Protein AF-A0A9X7FZ33-F1 (afdb_monomer_lite)

Foldseek 3Di:
DPDPPPDPPCAPVNVVVVLVVVLVVVLVVQLCCCLPPVVVVCVVPDDSVVSSVVSVVVSVVVSVVSVVVVCCVVCVLVVQVVVQVVCVVVVNLPDQRDADPDPYVSNVVSVVVNVVSVVVVVVVVVVVVVVVVVVVVVVVVVVVVVVVVVVVVVVVVVVVVVVVVVVVVVVVVVVVVVVVVVVLVVLVVLLVVLVVLLVVLVVLLVVLVVVLVVLVVVLVVLVVVLVVLVVVLVVLVVVLVVLVVVLVVLVVQLVVLVVQLVVLVVQLVVLVVVPPVSVVSNVVSVVSNVVSVVSNVVSVVVNVVSVVVSVVSVVSSVVSVVSSVVSVVVSVVSVVVSVVSVVVSVVSVVSSVVSVVSNVVSVVVVD

pLDDT: mean 89.09, std 9.41, range [37.56, 97.88]

Organism: Bacillus thuringiensis (NCBI:txid1428)

Structure (mmCIF, N/CA/C/O backbone):
data_AF-A0A9X7FZ33-F1
#
_entry.id   AF-A0A9X7FZ33-F1
#
loop_
_atom_site.group_PDB
_atom_site.id
_atom_site.type_symbol
_atom_site.label_atom_id
_atom_site.label_alt_id
_atom_site.label_comp_id
_atom_site.label_asym_id
_atom_site.label_entity_id
_atom_site.label_seq_id
_atom_site.pdbx_PDB_ins_code
_atom_site.Cartn_x
_atom_site.Cartn_y
_atom_site.Cartn_z
_atom_site.occupancy
_atom_site.B_iso_or_equiv
_atom_site.auth_seq_id
_atom_site.auth_comp_id
_atom_site.auth_asym_id
_atom_site.auth_atom_id
_atom_site.pdbx_PDB_model_num
ATOM 1 N N . MET A 1 1 ? 60.954 -7.486 -73.083 1.00 37.56 1 MET A N 1
ATOM 2 C CA . MET A 1 1 ? 61.317 -8.215 -74.317 1.00 37.56 1 MET A CA 1
ATOM 3 C C . MET A 1 1 ? 62.040 -7.249 -75.231 1.00 37.56 1 MET A C 1
ATOM 5 O O . MET A 1 1 ? 61.415 -6.374 -75.818 1.00 37.56 1 MET A O 1
ATOM 9 N N . GLU A 1 2 ? 63.361 -7.359 -75.248 1.00 37.62 2 GLU A N 1
ATOM 10 C CA . GLU A 1 2 ? 64.273 -6.587 -76.087 1.00 37.62 2 GLU A CA 1
ATOM 11 C C . GLU A 1 2 ? 64.045 -7.025 -77.542 1.00 37.62 2 GLU A C 1
ATOM 13 O O . GLU A 1 2 ? 64.397 -8.135 -77.932 1.00 37.62 2 GLU A O 1
ATOM 18 N N . LYS A 1 3 ? 63.310 -6.226 -78.324 1.00 47.94 3 LYS A N 1
ATOM 19 C CA . LYS A 1 3 ? 63.109 -6.512 -79.748 1.00 47.94 3 LYS A CA 1
ATOM 20 C C . LYS A 1 3 ? 64.349 -6.034 -80.485 1.00 47.94 3 LYS A C 1
ATOM 22 O O . LYS A 1 3 ? 64.528 -4.829 -80.658 1.00 47.94 3 LYS A O 1
ATOM 27 N N . GLU A 1 4 ? 65.174 -6.991 -80.900 1.00 46.66 4 GLU A N 1
ATOM 28 C CA . GLU A 1 4 ? 66.255 -6.794 -81.860 1.00 46.66 4 GLU A CA 1
ATOM 29 C C . GLU A 1 4 ? 65.804 -5.836 -82.967 1.00 46.66 4 GLU A C 1
ATOM 31 O O . GLU A 1 4 ? 64.762 -6.025 -83.608 1.00 46.66 4 GLU A O 1
ATOM 36 N N . ARG A 1 5 ? 66.583 -4.771 -83.177 1.00 53.94 5 ARG A N 1
ATOM 37 C CA . ARG A 1 5 ? 66.398 -3.858 -84.303 1.00 53.94 5 ARG A CA 1
ATOM 38 C C . ARG A 1 5 ? 66.630 -4.683 -85.569 1.00 53.94 5 ARG A C 1
ATOM 40 O O . ARG A 1 5 ? 67.776 -4.928 -85.932 1.00 53.94 5 ARG A O 1
ATOM 47 N N . LYS A 1 6 ? 65.555 -5.144 -86.215 1.00 60.84 6 LYS A N 1
ATOM 48 C CA . LYS A 1 6 ? 65.647 -5.828 -87.510 1.00 60.84 6 LYS A CA 1
ATOM 49 C C . LYS A 1 6 ? 66.394 -4.916 -88.481 1.00 60.84 6 LYS A C 1
ATOM 51 O O . LYS A 1 6 ? 65.893 -3.856 -88.850 1.00 60.84 6 LYS A O 1
ATOM 56 N N . THR A 1 7 ? 67.606 -5.307 -88.855 1.00 56.97 7 THR A N 1
ATOM 57 C CA . THR A 1 7 ? 68.371 -4.668 -89.920 1.00 56.97 7 THR A CA 1
ATOM 58 C C . THR A 1 7 ? 67.883 -5.252 -91.238 1.00 56.97 7 THR A C 1
ATOM 60 O O . THR A 1 7 ? 68.145 -6.404 -91.574 1.00 56.97 7 THR A O 1
ATOM 63 N N . PHE A 1 8 ? 67.094 -4.476 -91.975 1.00 66.56 8 PHE A N 1
ATOM 64 C CA . PHE A 1 8 ? 66.615 -4.897 -93.286 1.00 66.56 8 PHE A CA 1
ATOM 65 C C . PHE A 1 8 ? 67.779 -4.839 -94.279 1.00 66.56 8 PHE A C 1
ATOM 67 O O . PHE A 1 8 ? 68.315 -3.766 -94.552 1.00 66.56 8 PHE A O 1
ATOM 74 N N . SER A 1 9 ? 68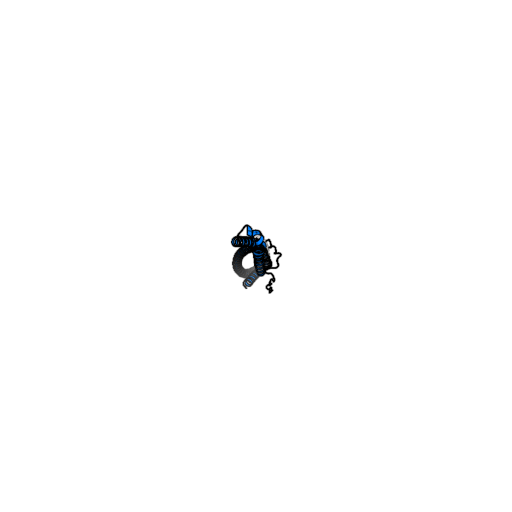.175 -5.986 -94.838 1.00 56.84 9 SER A N 1
ATOM 75 C CA . SER A 1 9 ? 69.218 -6.050 -95.876 1.00 56.84 9 SER A CA 1
ATOM 76 C C . SER A 1 9 ? 68.827 -5.266 -97.138 1.00 56.84 9 SER A C 1
ATOM 78 O O . SER A 1 9 ? 69.692 -4.763 -97.852 1.00 56.84 9 SER A O 1
ATOM 80 N N . PHE A 1 10 ? 67.520 -5.099 -97.370 1.00 66.00 10 PHE A N 1
ATOM 81 C CA . PHE A 1 10 ? 66.931 -4.356 -98.482 1.00 66.00 10 PHE A CA 1
ATOM 82 C C . PHE A 1 10 ? 65.943 -3.279 -97.995 1.00 66.00 10 PHE A C 1
ATOM 84 O O . PHE A 1 10 ? 64.815 -3.184 -98.482 1.00 66.00 10 PHE A O 1
ATOM 91 N N . GLY A 1 11 ? 66.355 -2.493 -96.995 1.00 74.88 11 GLY A N 1
ATOM 92 C CA . GLY A 1 11 ? 65.546 -1.407 -96.428 1.00 74.88 11 GLY A CA 1
ATOM 93 C C . GLY A 1 11 ? 65.277 -0.256 -97.403 1.00 74.88 11 GLY A C 1
ATOM 94 O O . GLY A 1 11 ? 65.930 -0.141 -98.441 1.00 74.88 11 GLY A O 1
ATOM 95 N N . LEU A 1 12 ? 64.348 0.637 -97.056 1.00 77.94 12 LEU A N 1
ATOM 96 C CA . LEU A 1 12 ? 63.900 1.777 -97.871 1.00 77.94 12 LEU A CA 1
ATOM 97 C C . LEU A 1 12 ? 65.079 2.622 -98.375 1.00 77.94 12 LEU A C 1
ATOM 99 O O . LEU A 1 12 ? 65.108 3.046 -99.527 1.00 77.94 12 LEU A O 1
ATOM 103 N N . ARG A 1 13 ? 66.091 2.830 -97.523 1.00 80.00 13 ARG A N 1
ATOM 104 C CA . ARG A 1 13 ? 67.320 3.555 -97.875 1.00 80.00 13 ARG A CA 1
ATOM 105 C C . ARG A 1 13 ? 68.125 2.824 -98.950 1.00 80.00 13 ARG A C 1
ATOM 107 O O . ARG A 1 13 ? 68.582 3.456 -99.899 1.00 80.00 13 ARG A O 1
ATOM 114 N N . THR A 1 14 ? 68.291 1.512 -98.807 1.00 79.25 14 THR A N 1
ATOM 115 C CA . THR A 1 14 ? 68.994 0.668 -99.781 1.00 79.25 14 THR A CA 1
ATOM 116 C C . THR A 1 14 ? 68.207 0.582 -101.086 1.00 79.25 14 THR A C 1
ATOM 118 O O . THR A 1 14 ? 68.799 0.696 -102.151 1.00 79.25 14 THR A O 1
ATOM 121 N N . GLN A 1 15 ? 66.877 0.476 -101.021 1.00 78.50 15 GLN A N 1
ATOM 122 C CA . GLN A 1 15 ? 65.990 0.506 -102.186 1.00 78.50 15 GLN A CA 1
ATOM 123 C C . GLN A 1 15 ? 66.073 1.836 -102.935 1.00 78.50 15 GLN A C 1
ATOM 125 O O . GLN A 1 15 ? 66.210 1.832 -104.152 1.00 78.50 15 GLN A O 1
ATOM 130 N N . LEU A 1 16 ? 66.048 2.967 -102.222 1.00 81.75 16 LEU A N 1
ATOM 131 C CA . LEU A 1 16 ? 66.225 4.300 -102.804 1.00 81.75 16 LEU A CA 1
ATOM 132 C C . LEU A 1 16 ? 67.600 4.446 -103.458 1.00 81.75 16 LEU A C 1
ATOM 134 O O . LEU A 1 16 ? 67.682 4.921 -104.584 1.00 81.75 16 LEU A O 1
ATOM 138 N N . MET A 1 17 ? 68.668 4.008 -102.786 1.00 83.00 17 MET A N 1
ATOM 139 C CA . MET A 1 17 ? 70.031 4.057 -103.323 1.00 83.00 17 MET A CA 1
ATOM 140 C C . MET A 1 17 ? 70.193 3.177 -104.568 1.00 83.00 17 MET A C 1
ATOM 142 O O . MET A 1 17 ? 70.786 3.598 -105.561 1.00 83.00 17 MET A O 1
ATOM 146 N N . LEU A 1 18 ? 69.675 1.950 -104.526 1.00 82.62 18 LEU A N 1
ATOM 147 C CA . LEU A 1 18 ? 69.752 1.010 -105.638 1.00 82.62 18 LEU A CA 1
ATOM 148 C C . LEU A 1 18 ? 68.893 1.502 -106.804 1.00 82.62 18 LEU A C 1
ATOM 150 O O . LEU A 1 18 ? 69.348 1.474 -107.941 1.00 82.62 18 LEU A O 1
ATOM 154 N N . PHE A 1 19 ? 67.709 2.051 -106.526 1.00 84.44 19 PHE A N 1
ATOM 155 C CA . PHE A 1 19 ? 66.861 2.679 -107.532 1.00 84.44 19 PHE A CA 1
ATOM 156 C C . PHE A 1 19 ? 67.556 3.863 -108.211 1.00 84.44 19 PHE A C 1
ATOM 158 O O . PHE A 1 19 ? 67.607 3.895 -109.436 1.00 84.44 19 PHE A O 1
ATOM 165 N N . THR A 1 20 ? 68.137 4.805 -107.460 1.00 84.62 20 THR A N 1
ATOM 166 C CA . THR A 1 20 ? 68.832 5.957 -108.061 1.00 84.62 20 THR A CA 1
ATOM 167 C C . THR A 1 20 ? 70.078 5.539 -108.834 1.00 84.62 20 THR A C 1
ATOM 169 O O . THR A 1 20 ? 70.358 6.110 -109.885 1.00 84.62 20 THR A O 1
ATOM 172 N N . THR A 1 21 ? 70.788 4.508 -108.370 1.00 86.62 21 THR A N 1
ATOM 173 C CA . THR A 1 21 ? 71.968 3.966 -109.056 1.00 86.62 21 THR A CA 1
ATOM 174 C C . THR A 1 21 ? 71.583 3.251 -110.352 1.00 86.62 21 THR A C 1
ATOM 176 O O . THR A 1 21 ? 72.184 3.510 -111.392 1.00 86.62 21 THR A O 1
ATOM 179 N N . VAL A 1 22 ? 70.551 2.402 -110.330 1.00 85.62 22 VAL A N 1
ATOM 180 C CA . VAL A 1 22 ? 70.019 1.735 -111.531 1.00 85.62 22 VAL A CA 1
ATOM 181 C C . VAL A 1 22 ? 69.446 2.761 -112.507 1.00 85.62 22 VAL A C 1
ATOM 183 O O . VAL A 1 22 ? 69.701 2.668 -113.703 1.00 85.62 22 VAL A O 1
ATOM 186 N N . LEU A 1 23 ? 68.737 3.777 -112.012 1.00 86.75 23 LEU A N 1
ATOM 187 C CA . LEU A 1 23 ? 68.204 4.864 -112.827 1.00 86.75 23 LEU A CA 1
ATOM 188 C C . LEU A 1 23 ? 69.320 5.644 -113.526 1.00 86.75 23 LEU A C 1
ATOM 190 O O . LEU A 1 23 ? 69.248 5.854 -114.735 1.00 86.75 23 LEU A O 1
ATOM 194 N N . ALA A 1 24 ? 70.361 6.040 -112.789 1.00 85.56 24 ALA A N 1
ATOM 195 C CA . ALA A 1 24 ? 71.517 6.730 -113.351 1.00 85.56 24 ALA A CA 1
ATOM 196 C C . ALA A 1 24 ? 72.234 5.855 -114.387 1.00 85.56 24 ALA A C 1
ATOM 198 O O . ALA A 1 24 ? 72.541 6.327 -115.479 1.00 85.56 24 ALA A O 1
ATOM 199 N N . PHE A 1 25 ? 72.436 4.569 -114.084 1.00 87.75 25 PHE A N 1
ATOM 200 C CA . PHE A 1 25 ? 73.061 3.621 -115.002 1.00 87.75 25 PHE A CA 1
ATOM 201 C C . PHE A 1 25 ? 72.268 3.471 -116.305 1.00 87.75 25 PHE A C 1
ATOM 203 O O . PHE A 1 25 ? 72.845 3.611 -117.381 1.00 87.75 25 PHE A O 1
ATOM 210 N N . ILE A 1 26 ? 70.950 3.252 -116.221 1.00 85.56 26 ILE A N 1
ATOM 211 C CA . ILE A 1 26 ? 70.073 3.153 -117.395 1.00 85.56 26 ILE A CA 1
ATOM 212 C C . ILE A 1 26 ? 70.131 4.457 -118.189 1.00 85.56 26 ILE A C 1
ATOM 214 O O . ILE A 1 26 ? 70.395 4.413 -119.383 1.00 85.56 26 ILE A O 1
ATOM 218 N N . THR A 1 27 ? 69.970 5.607 -117.531 1.00 86.88 27 THR A N 1
ATOM 219 C CA . THR A 1 27 ? 69.906 6.920 -118.194 1.00 86.88 27 THR A CA 1
ATOM 220 C C . THR A 1 27 ? 71.206 7.268 -118.912 1.00 86.88 27 THR A C 1
ATOM 222 O O . THR A 1 27 ? 71.180 7.715 -120.061 1.00 86.88 27 THR A O 1
ATOM 225 N N . TYR A 1 28 ? 72.356 7.053 -118.268 1.00 86.94 28 TYR A N 1
ATOM 226 C CA . TYR A 1 28 ? 73.652 7.308 -118.892 1.00 86.94 28 TYR A CA 1
ATOM 227 C C . TYR A 1 28 ? 73.955 6.294 -119.992 1.00 86.94 28 TYR A C 1
ATOM 229 O O . TYR A 1 28 ? 74.404 6.697 -121.061 1.00 86.94 28 TYR A O 1
ATOM 237 N N . SER A 1 29 ? 73.654 5.008 -119.786 1.00 86.00 29 SER A N 1
ATOM 238 C CA . SER A 1 29 ? 73.855 3.972 -120.805 1.00 86.00 29 SER A CA 1
ATOM 239 C C . SER A 1 29 ? 72.994 4.224 -122.046 1.00 86.00 29 SER A C 1
ATOM 241 O O . SER A 1 29 ? 73.513 4.189 -123.162 1.00 86.00 29 SER A O 1
ATOM 243 N N . THR A 1 30 ? 71.718 4.588 -121.874 1.00 86.12 30 THR A N 1
ATOM 244 C CA . THR A 1 30 ? 70.852 4.978 -122.993 1.00 86.12 30 THR A CA 1
ATOM 245 C C . THR A 1 30 ? 71.348 6.256 -123.655 1.00 86.12 30 THR A C 1
ATOM 247 O O . THR A 1 30 ? 71.406 6.315 -124.876 1.00 86.12 30 THR A O 1
ATOM 250 N N . SER A 1 31 ? 71.777 7.261 -122.887 1.00 85.56 31 SER A N 1
ATOM 251 C CA . SER A 1 31 ? 72.298 8.506 -123.471 1.00 85.56 31 SER A CA 1
ATOM 252 C C . SER A 1 31 ? 73.550 8.249 -124.316 1.00 85.56 31 SER A C 1
ATOM 254 O O . SER A 1 31 ? 73.626 8.727 -125.443 1.00 85.56 31 SER A O 1
ATOM 256 N N . ILE A 1 32 ? 74.492 7.437 -123.821 1.00 86.00 32 ILE A N 1
ATOM 257 C CA . ILE A 1 32 ? 75.694 7.022 -124.560 1.00 86.00 32 ILE A CA 1
ATOM 258 C C . ILE A 1 32 ? 75.304 6.268 -125.836 1.00 86.00 32 ILE A C 1
ATOM 260 O O . ILE A 1 32 ? 75.826 6.574 -126.904 1.00 86.00 32 ILE A O 1
ATOM 264 N N . PHE A 1 33 ? 74.365 5.323 -125.759 1.00 85.75 33 PHE A N 1
ATOM 265 C CA . PHE A 1 33 ? 73.920 4.560 -126.925 1.00 85.75 33 PHE A CA 1
ATOM 266 C C . PHE A 1 33 ? 73.308 5.456 -128.012 1.00 85.75 33 PHE A C 1
ATOM 268 O O . PHE A 1 33 ? 73.680 5.356 -129.179 1.00 85.75 33 PHE A O 1
ATOM 275 N N . PHE A 1 34 ? 72.419 6.381 -127.642 1.00 85.06 34 PHE A N 1
ATOM 276 C CA . PHE A 1 34 ? 71.819 7.304 -128.606 1.00 85.06 34 PHE A CA 1
ATOM 277 C C . PHE A 1 34 ? 72.865 8.254 -129.211 1.00 85.06 34 PHE A C 1
ATOM 279 O O . PHE A 1 34 ? 72.893 8.430 -130.427 1.00 85.06 34 PHE A O 1
ATOM 286 N N . ILE A 1 35 ? 73.769 8.801 -128.391 1.00 84.75 35 ILE A N 1
ATOM 287 C CA . ILE A 1 35 ? 74.804 9.747 -128.839 1.00 84.75 35 ILE A CA 1
ATOM 288 C C . ILE A 1 35 ? 75.843 9.087 -129.754 1.00 84.75 35 ILE A C 1
ATOM 290 O O . ILE A 1 35 ? 76.233 9.694 -130.746 1.00 84.75 35 ILE A O 1
ATOM 294 N N . TYR A 1 36 ? 76.307 7.875 -129.441 1.00 83.31 36 TYR A N 1
ATOM 295 C CA . TYR A 1 36 ? 77.428 7.257 -130.162 1.00 83.31 36 TYR A CA 1
ATOM 296 C C . TYR A 1 36 ? 77.017 6.235 -131.224 1.00 83.31 36 TYR A C 1
ATOM 298 O O . TYR A 1 36 ? 77.779 6.025 -132.160 1.00 83.31 36 TYR A O 1
ATOM 306 N N . VAL A 1 37 ? 75.855 5.586 -131.096 1.00 82.56 37 VAL A N 1
ATOM 307 C CA . VAL A 1 37 ? 75.429 4.527 -132.033 1.00 82.56 37 VAL A CA 1
ATOM 308 C C . VAL A 1 37 ? 74.349 5.020 -132.992 1.00 82.56 37 VAL A C 1
ATOM 310 O O . VAL A 1 37 ? 74.384 4.702 -134.177 1.00 82.56 37 VAL A O 1
ATOM 313 N N . ILE A 1 38 ? 73.375 5.793 -132.502 1.00 82.94 38 ILE A N 1
ATOM 314 C CA . ILE A 1 38 ? 72.220 6.219 -133.313 1.00 82.94 38 ILE A CA 1
ATOM 315 C C . ILE A 1 38 ? 72.500 7.517 -134.079 1.00 82.94 38 ILE A C 1
ATOM 317 O O . ILE A 1 38 ? 71.899 7.739 -135.132 1.00 82.94 38 ILE A O 1
ATOM 321 N N . TYR A 1 39 ? 73.420 8.357 -133.598 1.00 80.81 39 TYR A N 1
ATOM 322 C CA . TYR A 1 39 ? 73.706 9.655 -134.214 1.00 80.81 39 TYR A CA 1
ATOM 323 C C . TYR A 1 39 ? 74.073 9.558 -135.704 1.00 80.81 39 TYR A C 1
ATOM 325 O O . TYR A 1 39 ? 73.609 10.391 -136.483 1.00 80.81 39 TYR A O 1
ATOM 333 N N . ASP A 1 40 ? 74.795 8.511 -136.121 1.00 78.31 40 ASP A N 1
ATOM 334 C CA . ASP A 1 40 ? 75.190 8.279 -137.521 1.00 78.31 40 ASP A CA 1
ATOM 335 C C . ASP A 1 40 ? 74.004 8.269 -138.501 1.00 78.31 40 ASP A C 1
ATOM 337 O O . ASP A 1 40 ? 74.131 8.737 -139.631 1.00 78.31 40 ASP A O 1
ATOM 341 N N . TYR A 1 41 ? 72.8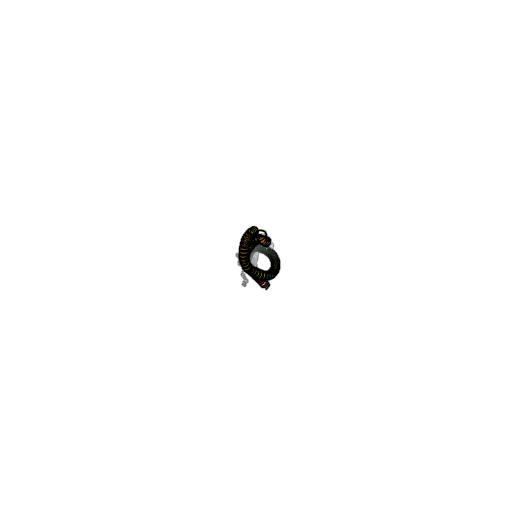17 7.849 -138.057 1.00 78.44 41 TYR A N 1
ATOM 342 C CA . TYR A 1 41 ? 71.601 7.853 -138.878 1.00 78.44 41 TYR A CA 1
ATOM 343 C C . TYR A 1 41 ? 70.960 9.243 -139.030 1.00 78.44 41 TYR A C 1
ATOM 345 O O . TYR A 1 41 ? 70.186 9.471 -139.959 1.00 78.44 41 TYR A O 1
ATOM 353 N N . PHE A 1 42 ? 71.271 10.183 -138.135 1.00 78.12 42 PHE A N 1
ATOM 354 C CA . PHE A 1 42 ? 70.659 11.516 -138.078 1.00 78.12 42 PHE A CA 1
ATOM 355 C C . PHE A 1 42 ? 71.601 12.650 -138.503 1.00 78.12 42 PHE A C 1
ATOM 357 O O . PHE A 1 42 ? 71.148 13.794 -138.605 1.00 78.12 42 PHE A O 1
ATOM 364 N N . GLN A 1 43 ? 72.866 12.347 -138.825 1.00 72.69 43 GLN A N 1
ATOM 365 C CA . GLN A 1 43 ? 73.872 13.353 -139.195 1.00 72.69 43 GLN A CA 1
ATOM 366 C C . GLN A 1 43 ? 73.449 14.246 -140.372 1.00 72.69 43 GLN A C 1
ATOM 368 O O . GLN A 1 43 ? 73.845 15.407 -140.425 1.00 72.69 43 GLN A O 1
ATOM 373 N N . SER A 1 44 ? 72.626 13.742 -141.304 1.00 70.75 44 SER A N 1
ATOM 374 C CA . SER A 1 44 ? 72.176 14.532 -142.464 1.00 70.75 44 SER A CA 1
ATOM 375 C C . SER A 1 44 ? 71.098 15.579 -142.141 1.00 70.75 44 SER A C 1
ATOM 377 O O . SER A 1 44 ? 70.868 16.476 -142.947 1.00 70.75 44 SER A O 1
ATOM 379 N N . TYR A 1 45 ? 70.446 15.486 -140.973 1.00 76.19 45 TYR A N 1
ATOM 380 C CA . TYR A 1 45 ? 69.288 16.317 -140.616 1.00 76.19 45 TYR A CA 1
ATOM 381 C C . TYR A 1 45 ? 69.567 17.320 -139.491 1.00 76.19 45 TYR A C 1
ATOM 383 O O . TYR A 1 45 ? 68.909 18.357 -139.425 1.00 76.19 45 TYR A O 1
ATOM 391 N N . VAL A 1 46 ? 70.500 17.021 -138.580 1.00 79.00 46 VAL A N 1
ATOM 392 C CA . VAL A 1 46 ? 70.709 17.804 -137.352 1.00 79.00 46 VAL A CA 1
ATOM 393 C C . VAL A 1 46 ? 72.199 17.862 -137.003 1.00 79.00 46 VAL A C 1
ATOM 395 O O . VAL A 1 46 ? 72.905 16.867 -137.128 1.00 79.00 46 VAL A O 1
ATOM 398 N N . SER A 1 47 ? 72.684 19.016 -136.526 1.00 83.00 47 SER A N 1
ATOM 399 C CA . SER A 1 47 ? 74.065 19.149 -136.044 1.00 83.00 47 SER A CA 1
ATOM 400 C C . SER A 1 47 ? 74.293 18.383 -134.733 1.00 83.00 47 SER A C 1
ATOM 402 O O . SER A 1 47 ? 73.393 18.258 -133.899 1.00 83.00 47 SER A O 1
ATOM 404 N N . GLN A 1 48 ? 75.525 17.918 -134.513 1.00 80.69 48 GLN A N 1
ATOM 405 C CA . GLN A 1 48 ? 75.894 17.094 -133.354 1.00 80.69 48 GLN A CA 1
ATOM 406 C C . GLN A 1 48 ? 75.516 17.731 -132.012 1.00 80.69 48 GLN A C 1
ATOM 408 O O . GLN A 1 48 ? 74.990 17.066 -131.119 1.00 80.69 48 GLN A O 1
ATOM 413 N N . THR A 1 49 ? 75.729 19.042 -131.881 1.00 83.38 49 THR A N 1
ATOM 414 C CA . THR A 1 49 ? 75.404 19.791 -130.663 1.00 83.38 49 THR A CA 1
ATOM 415 C C . THR A 1 49 ? 73.902 19.790 -130.384 1.00 83.38 49 THR A C 1
ATOM 417 O O . THR A 1 49 ? 73.494 19.593 -129.242 1.00 83.38 49 THR A O 1
ATOM 420 N N . VAL A 1 50 ? 73.070 19.966 -131.416 1.00 84.69 50 VAL A N 1
ATOM 421 C CA . VAL A 1 50 ? 71.608 19.995 -131.262 1.00 84.69 50 VAL A CA 1
ATOM 422 C C . VAL A 1 50 ? 71.070 18.598 -130.937 1.00 84.69 50 VAL A C 1
ATOM 424 O O . VAL A 1 50 ? 70.221 18.471 -130.056 1.00 84.69 50 VAL A O 1
ATOM 427 N N . TYR A 1 51 ? 71.604 17.540 -131.556 1.00 86.81 51 TYR A N 1
ATOM 428 C CA . TYR A 1 51 ? 71.209 16.161 -131.248 1.00 86.81 51 TYR A CA 1
ATOM 429 C C . TYR A 1 51 ? 71.534 15.763 -129.797 1.00 86.81 51 TYR A C 1
ATOM 431 O O . TYR A 1 51 ? 70.671 15.235 -129.095 1.00 86.81 51 TYR A O 1
ATOM 439 N N . ASN A 1 52 ? 72.737 16.086 -129.306 1.00 85.00 52 ASN A N 1
ATOM 440 C CA . ASN A 1 52 ? 73.132 15.792 -127.923 1.00 85.00 52 ASN A CA 1
ATOM 441 C C . ASN A 1 52 ? 72.219 16.479 -126.896 1.00 85.00 52 ASN A C 1
ATOM 443 O O . ASN A 1 52 ? 71.838 15.862 -125.902 1.00 85.00 52 ASN A O 1
ATOM 447 N N . ILE A 1 53 ? 71.823 17.732 -127.151 1.00 86.38 53 ILE A N 1
ATOM 448 C CA . ILE A 1 53 ? 70.882 18.462 -126.290 1.00 86.38 53 ILE A CA 1
ATOM 449 C C . ILE A 1 53 ? 69.513 17.765 -126.269 1.00 86.38 53 ILE A C 1
ATOM 451 O O . ILE A 1 53 ? 68.928 17.606 -125.198 1.00 86.38 53 ILE A O 1
ATOM 455 N N . ILE A 1 54 ? 69.018 17.300 -127.423 1.00 86.38 54 ILE A N 1
ATOM 456 C CA . ILE A 1 54 ? 67.739 16.578 -127.518 1.00 86.38 54 ILE A CA 1
ATOM 457 C C . ILE A 1 54 ? 67.789 15.262 -126.730 1.00 86.38 54 ILE A C 1
ATOM 459 O O . ILE A 1 54 ? 66.870 14.979 -125.962 1.00 86.38 54 ILE A O 1
ATOM 463 N N . VAL A 1 55 ? 68.861 14.474 -126.862 1.00 87.19 55 VAL A N 1
ATOM 464 C CA . VAL A 1 55 ? 69.015 13.210 -126.120 1.00 87.19 55 VAL A CA 1
ATOM 465 C C . VAL A 1 55 ? 69.093 13.456 -124.613 1.00 87.19 55 VAL A C 1
ATOM 467 O O . VAL A 1 55 ? 68.431 12.751 -123.853 1.00 87.19 55 VAL A O 1
ATOM 470 N N . MET A 1 56 ? 69.829 14.479 -124.163 1.00 85.88 56 MET A N 1
ATOM 471 C CA . MET A 1 56 ? 69.880 14.841 -122.741 1.00 85.88 56 MET A CA 1
ATOM 472 C C . MET A 1 56 ? 68.509 15.279 -122.213 1.00 85.88 56 MET A C 1
ATOM 474 O O . MET A 1 56 ? 68.104 14.836 -121.139 1.00 85.88 56 MET A O 1
ATOM 478 N N . LEU A 1 57 ? 67.760 16.085 -122.974 1.00 88.12 57 LEU A N 1
ATOM 479 C CA . LEU A 1 57 ? 66.393 16.474 -122.611 1.00 88.12 57 LEU A CA 1
ATOM 480 C C . LEU A 1 57 ? 65.468 15.256 -122.497 1.00 88.12 57 LEU A C 1
ATOM 482 O O . LEU A 1 57 ? 64.747 15.124 -121.509 1.00 88.12 57 LEU A O 1
ATOM 486 N N . LEU A 1 58 ? 65.524 14.330 -123.458 1.00 87.25 58 LEU A N 1
ATOM 487 C CA . LEU A 1 58 ? 64.745 13.090 -123.409 1.00 87.25 58 LEU A CA 1
ATOM 488 C C . LEU A 1 58 ? 65.167 12.185 -122.243 1.00 87.25 58 LEU A C 1
ATOM 490 O O . LEU A 1 58 ? 64.306 11.574 -121.611 1.00 87.25 58 LEU A O 1
ATOM 494 N N . GLY A 1 59 ? 66.459 12.131 -121.914 1.00 86.25 59 GLY A N 1
ATOM 495 C CA . GLY A 1 59 ? 66.978 11.405 -120.753 1.00 86.25 59 GLY A CA 1
ATOM 496 C C . GLY A 1 59 ? 66.457 11.963 -119.426 1.00 86.25 59 GLY A C 1
ATOM 497 O O . GLY A 1 59 ? 66.076 11.193 -118.542 1.00 86.25 59 GLY A O 1
ATOM 498 N N . VAL A 1 60 ? 66.357 13.291 -119.301 1.00 87.81 60 VAL A N 1
ATOM 499 C CA . VAL A 1 60 ? 65.742 13.952 -118.135 1.00 87.81 60 VAL A CA 1
ATOM 500 C C . VAL A 1 60 ? 64.258 13.601 -118.033 1.00 87.81 60 VAL A C 1
ATOM 502 O O . VAL A 1 60 ? 63.788 13.242 -116.952 1.00 87.81 60 VAL A O 1
ATOM 505 N N . VAL A 1 61 ? 63.525 13.639 -119.150 1.00 88.44 61 VAL A N 1
ATOM 506 C CA . VAL A 1 61 ? 62.100 13.271 -119.182 1.00 88.44 61 VAL A CA 1
ATOM 507 C C . VAL A 1 61 ? 61.903 11.809 -118.765 1.00 88.44 61 VAL A C 1
ATOM 509 O O . VAL A 1 61 ? 61.090 11.527 -117.883 1.00 88.44 61 VAL A O 1
ATOM 512 N N . TRP A 1 62 ? 62.685 10.881 -119.323 1.00 86.50 62 TRP A N 1
ATOM 513 C CA . TRP A 1 62 ? 62.630 9.461 -118.961 1.00 86.50 62 TRP A CA 1
ATOM 514 C C . TRP A 1 62 ? 62.991 9.202 -117.497 1.00 86.50 62 TRP A C 1
ATOM 516 O O . TRP A 1 62 ? 62.314 8.419 -116.823 1.00 86.50 62 TRP A O 1
ATOM 526 N N . SER A 1 63 ? 64.001 9.900 -116.978 1.00 86.81 63 SER A N 1
ATOM 527 C CA . SER A 1 63 ? 64.378 9.820 -115.565 1.00 86.81 63 SER A CA 1
ATOM 528 C C . SER A 1 63 ? 63.248 10.286 -114.649 1.00 86.81 63 SER A C 1
ATOM 530 O O . SER A 1 63 ? 62.971 9.646 -113.636 1.00 86.81 63 SER A O 1
ATOM 532 N N . GLY A 1 64 ? 62.555 11.364 -115.028 1.00 87.69 64 GLY A N 1
ATOM 533 C CA . GLY A 1 64 ? 61.396 11.881 -114.303 1.00 87.69 64 GLY A CA 1
ATOM 534 C C . GLY A 1 64 ? 60.238 10.883 -114.237 1.00 87.69 64 GLY A C 1
ATOM 535 O O . GLY A 1 64 ? 59.658 10.692 -113.168 1.00 87.69 64 GLY A O 1
ATOM 536 N N . ILE A 1 65 ? 59.937 10.191 -115.342 1.00 88.00 65 ILE A N 1
ATOM 537 C CA . ILE A 1 65 ? 58.873 9.171 -115.399 1.00 88.00 65 ILE A CA 1
ATOM 538 C C . ILE A 1 65 ? 59.186 7.998 -114.459 1.00 88.00 65 ILE A C 1
ATOM 540 O O . ILE A 1 65 ? 58.331 7.579 -113.674 1.00 88.00 65 ILE A O 1
ATOM 544 N N . LEU A 1 66 ? 60.416 7.480 -114.500 1.00 85.38 66 LEU A N 1
ATOM 545 C CA . LEU A 1 66 ? 60.831 6.376 -113.634 1.00 85.38 66 LEU A CA 1
ATOM 546 C C . LEU A 1 66 ? 60.862 6.796 -112.158 1.00 85.38 66 LEU A C 1
ATOM 548 O O . LEU A 1 66 ? 60.372 6.055 -111.302 1.00 85.38 66 LEU A O 1
ATOM 552 N N . ALA A 1 67 ? 61.378 7.993 -111.856 1.00 85.75 67 ALA A N 1
ATOM 553 C CA . ALA A 1 67 ? 61.382 8.545 -110.503 1.00 85.75 67 ALA A CA 1
ATOM 554 C C . ALA A 1 67 ? 59.959 8.708 -109.947 1.00 85.75 67 ALA A C 1
ATOM 556 O O . ALA A 1 67 ? 59.710 8.361 -108.792 1.00 85.75 67 ALA A O 1
ATOM 557 N N . TYR A 1 68 ? 59.008 9.152 -110.774 1.00 87.94 68 TYR A N 1
ATOM 558 C CA . TYR A 1 68 ? 57.596 9.222 -110.400 1.00 87.94 68 TYR A CA 1
ATOM 559 C C . TYR A 1 68 ? 57.016 7.836 -110.075 1.00 87.94 68 TYR A C 1
ATOM 561 O O . TYR A 1 68 ? 56.358 7.672 -109.047 1.00 87.94 68 TYR A O 1
ATOM 569 N N . GLY A 1 69 ? 57.307 6.815 -110.888 1.00 85.19 69 GLY A N 1
ATOM 570 C CA . GLY A 1 69 ? 56.866 5.438 -110.633 1.00 85.19 69 GLY A CA 1
ATOM 571 C C . GLY A 1 69 ? 57.366 4.882 -109.293 1.00 85.19 69 GLY A C 1
ATOM 572 O O . GLY A 1 69 ? 56.583 4.333 -108.513 1.00 85.19 69 GLY A O 1
ATOM 573 N N . ALA A 1 70 ? 58.650 5.082 -108.982 1.00 81.94 70 ALA A N 1
ATOM 574 C CA . ALA A 1 70 ? 59.224 4.680 -107.698 1.00 81.94 70 ALA A CA 1
ATOM 575 C C . ALA A 1 70 ? 58.656 5.485 -106.519 1.00 81.94 70 ALA A C 1
ATOM 577 O O . ALA A 1 70 ? 58.346 4.909 -105.475 1.00 81.94 70 ALA A O 1
ATOM 578 N N . ALA A 1 71 ? 58.447 6.794 -106.691 1.00 83.88 71 ALA A N 1
ATOM 579 C CA . ALA A 1 71 ? 57.818 7.634 -105.676 1.00 83.88 71 ALA A CA 1
ATOM 580 C C . ALA A 1 71 ? 56.402 7.140 -105.338 1.00 83.88 71 ALA A C 1
ATOM 582 O O . ALA A 1 71 ? 56.066 6.994 -104.165 1.00 83.88 71 ALA A O 1
ATOM 583 N N . VAL A 1 72 ? 55.587 6.794 -106.342 1.00 85.00 72 VAL A N 1
ATOM 584 C CA . VAL A 1 72 ? 54.242 6.234 -106.120 1.00 85.00 72 VAL A CA 1
ATOM 585 C C . VAL A 1 72 ? 54.305 4.902 -105.364 1.00 85.00 72 VAL A C 1
ATOM 587 O O . VAL A 1 72 ? 53.487 4.672 -104.470 1.00 85.00 72 VAL A O 1
ATOM 590 N N . PHE A 1 73 ? 55.273 4.038 -105.677 1.00 81.31 73 PHE A N 1
ATOM 591 C CA . PHE A 1 73 ? 55.445 2.752 -104.998 1.00 81.31 73 PHE A CA 1
ATOM 592 C C . PHE A 1 73 ? 55.833 2.910 -103.517 1.00 81.31 73 PHE A C 1
ATOM 594 O O . PHE A 1 73 ? 55.258 2.233 -102.664 1.00 81.31 73 PHE A O 1
ATOM 601 N N . LEU A 1 74 ? 56.741 3.840 -103.200 1.00 80.69 74 LEU A N 1
ATOM 602 C CA . LEU A 1 74 ? 57.249 4.061 -101.839 1.00 80.69 74 LEU A CA 1
ATOM 603 C C . LEU A 1 74 ? 56.305 4.909 -100.964 1.00 80.69 74 LEU A C 1
ATOM 605 O O . LEU A 1 74 ? 56.185 4.666 -99.765 1.00 80.69 74 LEU A O 1
ATOM 609 N N . ILE A 1 75 ? 55.601 5.889 -101.542 1.00 85.38 75 ILE A N 1
ATOM 610 C CA . ILE A 1 75 ? 54.749 6.832 -100.792 1.00 85.38 75 ILE A CA 1
ATOM 611 C C . ILE A 1 75 ? 53.361 6.246 -100.501 1.00 85.38 75 ILE A C 1
ATOM 613 O O . ILE A 1 75 ? 52.761 6.550 -99.470 1.00 85.38 75 ILE A O 1
ATOM 617 N N . LYS A 1 76 ? 52.819 5.387 -101.374 1.00 85.50 76 LYS A N 1
ATOM 618 C CA . LYS A 1 76 ? 51.453 4.856 -101.216 1.00 85.50 76 LYS A CA 1
ATOM 619 C C . LYS A 1 76 ? 51.229 4.108 -99.884 1.00 85.50 76 LYS A C 1
ATOM 621 O O . LYS A 1 76 ? 50.181 4.337 -99.279 1.00 85.50 76 LYS A O 1
ATOM 626 N N . PRO A 1 77 ? 52.153 3.261 -99.384 1.00 86.06 77 PRO A N 1
ATOM 627 C CA . PRO A 1 77 ? 52.031 2.657 -98.054 1.00 86.06 77 PRO A CA 1
ATOM 628 C C . PRO A 1 77 ? 52.114 3.674 -96.905 1.00 86.06 77 PRO A C 1
ATOM 630 O O . PRO A 1 77 ? 51.355 3.566 -95.945 1.00 86.06 77 PRO A O 1
ATOM 633 N N . LEU A 1 78 ? 52.971 4.694 -97.023 1.00 87.75 78 LEU A N 1
ATOM 634 C CA . LEU A 1 78 ? 53.096 5.766 -96.028 1.00 87.75 78 LEU A CA 1
ATOM 635 C C . LEU A 1 78 ? 51.817 6.600 -95.918 1.00 87.75 78 LEU A C 1
ATOM 637 O O . LEU A 1 78 ? 51.357 6.867 -94.815 1.00 87.75 78 LEU A O 1
ATOM 641 N N . ARG A 1 79 ? 51.188 6.932 -97.049 1.00 88.81 79 ARG A N 1
ATOM 642 C CA . ARG A 1 79 ? 49.914 7.664 -97.068 1.00 88.81 79 ARG A CA 1
ATOM 643 C C . ARG A 1 79 ? 48.775 6.873 -96.414 1.00 88.81 79 ARG A C 1
ATOM 645 O O . ARG A 1 79 ? 47.914 7.459 -95.771 1.00 88.81 79 ARG A O 1
ATOM 652 N N . LYS A 1 80 ? 48.779 5.539 -96.535 1.00 88.44 80 LYS A N 1
ATOM 653 C CA . LYS A 1 80 ? 47.816 4.673 -95.829 1.00 88.44 80 LYS A CA 1
ATOM 654 C C . LYS A 1 80 ? 48.045 4.658 -94.316 1.00 88.44 80 LYS A C 1
ATOM 656 O O . LYS A 1 80 ? 47.076 4.655 -93.565 1.00 88.44 80 LYS A O 1
ATOM 661 N N . LEU A 1 81 ? 49.306 4.648 -93.877 1.00 90.12 81 LEU A N 1
ATOM 662 C CA . LEU A 1 81 ? 49.656 4.771 -92.458 1.00 90.12 81 LEU A CA 1
ATOM 663 C C . LEU A 1 81 ? 49.253 6.133 -91.895 1.00 90.12 81 LEU A C 1
ATOM 665 O O . LEU A 1 81 ? 48.675 6.193 -90.818 1.00 90.12 81 LEU A O 1
ATOM 669 N N . GLU A 1 82 ? 49.520 7.208 -92.633 1.00 90.88 82 GLU A N 1
ATOM 670 C CA . GLU A 1 82 ? 49.105 8.566 -92.277 1.00 90.88 82 GLU A CA 1
ATOM 671 C C . GLU A 1 82 ? 47.581 8.666 -92.137 1.00 90.88 82 GLU A C 1
ATOM 673 O O . GLU A 1 82 ? 47.076 9.183 -91.144 1.00 90.88 82 GLU A O 1
ATOM 678 N N . GLU A 1 83 ? 46.833 8.127 -93.102 1.00 91.31 83 GLU A N 1
ATOM 679 C CA . GLU A 1 83 ? 45.372 8.125 -93.063 1.00 91.31 83 GLU A CA 1
ATOM 680 C C . GLU A 1 83 ? 44.836 7.350 -91.855 1.00 91.31 83 GLU A C 1
ATOM 682 O O . GLU A 1 83 ? 43.943 7.833 -91.161 1.00 91.31 83 GLU A O 1
ATOM 687 N N . ALA A 1 84 ? 45.408 6.184 -91.555 1.00 90.81 84 ALA A N 1
ATOM 688 C CA . ALA A 1 84 ? 45.032 5.408 -90.381 1.00 90.81 84 ALA A CA 1
ATOM 689 C C . ALA A 1 84 ? 45.432 6.087 -89.062 1.00 90.81 84 ALA A C 1
ATOM 691 O O . ALA A 1 84 ? 44.679 6.026 -88.095 1.00 90.81 84 ALA A O 1
ATOM 692 N N . ALA A 1 85 ? 46.575 6.774 -89.019 1.00 92.44 85 ALA A N 1
ATOM 693 C CA . ALA A 1 85 ? 46.978 7.598 -87.882 1.00 92.44 85 ALA A CA 1
ATOM 694 C C . ALA A 1 85 ? 46.005 8.755 -87.652 1.00 92.44 85 ALA A C 1
ATOM 696 O O . ALA A 1 85 ? 45.635 9.014 -86.509 1.00 92.44 85 ALA A O 1
ATOM 697 N N . ARG A 1 86 ? 45.529 9.400 -88.723 1.00 93.06 86 ARG A N 1
ATOM 698 C CA . ARG A 1 86 ? 44.508 10.448 -88.632 1.00 93.06 86 ARG A CA 1
ATOM 699 C C . ARG A 1 86 ? 43.177 9.895 -88.123 1.00 93.06 86 ARG A C 1
ATOM 701 O O . ARG A 1 86 ? 42.635 10.449 -87.175 1.00 93.06 86 ARG A O 1
ATOM 708 N N . LYS A 1 87 ? 42.704 8.767 -88.667 1.00 92.56 87 LYS A N 1
ATOM 709 C CA . LYS A 1 87 ? 41.496 8.082 -88.166 1.00 92.56 87 LYS A CA 1
ATOM 710 C C . LYS A 1 87 ? 41.623 7.714 -86.684 1.00 92.56 87 LYS A C 1
ATOM 712 O O . LYS A 1 87 ? 40.713 7.977 -85.906 1.00 92.56 87 LYS A O 1
ATOM 717 N N . ALA A 1 88 ? 42.776 7.188 -86.271 1.00 92.69 88 ALA A N 1
ATOM 718 C CA . ALA A 1 88 ? 43.045 6.861 -84.875 1.00 92.69 88 ALA A CA 1
ATOM 719 C C . ALA A 1 88 ? 43.062 8.104 -83.968 1.00 92.69 88 ALA A C 1
ATOM 721 O O . ALA A 1 88 ? 42.553 8.044 -82.851 1.00 92.69 88 ALA A O 1
ATOM 722 N N . ALA A 1 89 ? 43.604 9.230 -84.443 1.00 91.88 89 ALA A N 1
ATOM 723 C CA . ALA A 1 89 ? 43.582 10.508 -83.728 1.00 91.88 89 ALA A CA 1
ATOM 724 C C . ALA A 1 89 ? 42.163 11.091 -83.600 1.00 91.88 89 ALA A C 1
ATOM 726 O O . ALA A 1 89 ? 41.849 11.723 -82.596 1.00 91.88 89 ALA A O 1
ATOM 727 N N . GLU A 1 90 ? 41.294 10.830 -84.579 1.00 94.12 90 GLU A N 1
ATOM 728 C CA . GLU A 1 90 ? 39.857 11.138 -84.534 1.00 94.12 90 GLU A CA 1
ATOM 729 C C . GLU A 1 90 ? 39.061 10.152 -83.650 1.00 94.12 90 GLU A C 1
ATOM 731 O O . GLU A 1 90 ? 37.858 10.315 -83.459 1.00 94.12 90 GLU A O 1
ATOM 736 N N . GLY A 1 91 ? 39.724 9.137 -83.083 1.00 90.25 91 GLY A N 1
ATOM 737 C CA . GLY A 1 91 ? 39.122 8.135 -82.204 1.00 90.25 91 GLY A CA 1
ATOM 738 C C . GLY A 1 91 ? 38.588 6.893 -82.924 1.00 90.25 91 GLY A C 1
ATOM 739 O O . GLY A 1 91 ? 38.158 5.948 -82.259 1.00 90.25 91 GLY A O 1
ATOM 740 N N . ASP A 1 92 ? 38.657 6.831 -84.258 1.00 93.31 92 ASP A N 1
ATOM 741 C CA . ASP A 1 92 ? 38.328 5.621 -85.012 1.00 93.31 92 ASP A CA 1
ATOM 742 C C . ASP A 1 92 ? 39.540 4.694 -85.110 1.00 93.31 92 ASP A C 1
ATOM 744 O O . ASP A 1 92 ? 40.343 4.730 -86.043 1.00 93.31 92 ASP A O 1
ATOM 748 N N . ILE A 1 93 ? 39.659 3.833 -84.106 1.00 93.00 93 ILE A N 1
ATOM 749 C CA . ILE A 1 93 ? 40.709 2.822 -84.023 1.00 93.00 93 ILE A CA 1
ATOM 750 C C . ILE A 1 93 ? 40.239 1.453 -84.510 1.00 93.00 93 ILE A C 1
ATOM 752 O O . ILE A 1 93 ? 40.915 0.480 -84.218 1.00 93.00 93 ILE A O 1
ATOM 756 N N . ARG A 1 94 ? 39.090 1.304 -85.182 1.00 90.19 94 ARG A N 1
ATOM 757 C CA . ARG A 1 94 ? 38.480 -0.023 -85.432 1.00 90.19 94 ARG A CA 1
ATOM 758 C C . ARG A 1 94 ? 39.221 -0.874 -86.459 1.00 90.19 94 ARG A C 1
ATOM 760 O O . ARG A 1 94 ? 39.218 -2.096 -86.344 1.00 90.19 94 ARG A O 1
ATOM 767 N N . GLU A 1 95 ? 39.855 -0.238 -87.433 1.00 87.75 95 GLU A N 1
ATOM 768 C CA . GLU A 1 95 ? 40.509 -0.914 -88.554 1.00 87.75 95 GLU A CA 1
ATOM 769 C C . GLU A 1 95 ? 42.023 -1.005 -88.351 1.00 87.75 95 GLU A C 1
ATOM 771 O O . GLU A 1 95 ? 42.648 -0.083 -87.829 1.00 87.75 95 GLU A O 1
ATOM 776 N N . ASP A 1 96 ? 42.617 -2.122 -88.772 1.00 90.75 96 ASP A N 1
ATOM 777 C CA . ASP A 1 96 ? 44.070 -2.290 -88.811 1.00 90.75 96 ASP A CA 1
ATOM 778 C C . ASP A 1 96 ? 44.641 -1.777 -90.134 1.00 90.75 96 ASP A C 1
ATOM 780 O O . ASP A 1 96 ? 44.017 -1.864 -91.194 1.00 90.75 96 ASP A O 1
ATOM 784 N N . VAL A 1 97 ? 45.882 -1.296 -90.093 1.00 90.62 97 VAL A N 1
ATOM 785 C CA . VAL A 1 97 ? 46.600 -0.896 -91.302 1.00 90.62 97 VAL A CA 1
ATOM 786 C C . VAL A 1 97 ? 47.031 -2.143 -92.073 1.00 90.62 97 VAL A C 1
ATOM 788 O O . VAL A 1 97 ? 47.684 -3.020 -91.492 1.00 90.62 97 VAL A O 1
ATOM 791 N N . PRO A 1 98 ? 46.721 -2.242 -93.381 1.00 87.12 98 PRO A N 1
ATOM 792 C CA . PRO A 1 98 ? 47.132 -3.378 -94.192 1.00 87.12 98 PRO A CA 1
ATOM 793 C C . PRO A 1 98 ? 48.656 -3.437 -94.296 1.00 87.12 98 PRO A C 1
ATOM 795 O O . PRO A 1 98 ? 49.306 -2.449 -94.642 1.00 87.12 98 PRO A O 1
ATOM 798 N N . LEU A 1 99 ? 49.223 -4.616 -94.044 1.00 87.19 99 LEU A N 1
ATOM 799 C CA . LEU A 1 99 ? 50.667 -4.808 -94.084 1.00 87.19 99 LEU A CA 1
ATOM 800 C C . LEU A 1 99 ? 51.195 -4.710 -95.528 1.00 87.19 99 LEU A C 1
ATOM 802 O O . LEU A 1 99 ? 50.684 -5.404 -96.416 1.00 87.19 99 LEU A O 1
ATOM 806 N N . PRO A 1 100 ? 52.229 -3.887 -95.782 1.00 84.06 100 PRO A N 1
ATOM 807 C CA . PRO A 1 100 ? 52.957 -3.904 -97.044 1.00 84.06 100 PRO A CA 1
ATOM 808 C C . PRO A 1 100 ? 53.507 -5.302 -97.349 1.00 84.06 100 PRO A C 1
ATOM 810 O O . PRO A 1 100 ? 53.882 -6.053 -96.447 1.00 84.06 100 PRO A O 1
ATOM 813 N N . LYS A 1 101 ? 53.575 -5.650 -98.639 1.00 80.25 101 LYS A N 1
ATOM 814 C CA . LYS A 1 101 ? 54.170 -6.921 -99.089 1.00 80.25 101 LYS A CA 1
ATOM 815 C C . LYS A 1 101 ? 55.698 -6.925 -98.968 1.00 80.25 101 LYS A C 1
ATOM 817 O O . LYS A 1 101 ? 56.288 -7.997 -98.887 1.00 80.25 101 LYS A O 1
ATOM 822 N N . THR A 1 102 ? 56.323 -5.750 -98.983 1.00 79.19 102 THR A N 1
ATOM 823 C CA . THR A 1 102 ? 57.768 -5.574 -98.826 1.00 79.19 102 THR A CA 1
ATOM 824 C C . THR A 1 102 ? 58.184 -5.841 -97.381 1.00 79.19 102 THR A C 1
ATOM 826 O O . THR A 1 102 ? 57.463 -5.497 -96.447 1.00 79.19 102 THR A O 1
ATOM 829 N N . ASP A 1 103 ? 59.332 -6.490 -97.181 1.00 81.12 103 ASP A N 1
ATOM 830 C CA . ASP A 1 103 ? 59.901 -6.699 -95.846 1.00 81.12 103 ASP A CA 1
ATOM 831 C C . ASP A 1 103 ? 60.917 -5.595 -95.542 1.00 81.12 103 ASP A C 1
ATOM 833 O O . ASP A 1 103 ? 62.124 -5.786 -95.649 1.00 81.12 103 ASP A O 1
ATOM 837 N N . ASP A 1 104 ? 60.391 -4.408 -95.250 1.00 83.56 104 ASP A N 1
ATOM 838 C CA . ASP A 1 104 ? 61.151 -3.181 -95.019 1.00 83.56 104 ASP A CA 1
ATOM 839 C C . ASP A 1 104 ? 60.663 -2.432 -93.759 1.00 83.56 104 ASP A C 1
ATOM 841 O O . ASP A 1 104 ? 59.786 -2.882 -93.006 1.00 83.56 104 ASP A O 1
ATOM 845 N N . GLU A 1 105 ? 61.232 -1.252 -93.522 1.00 86.12 105 GLU A N 1
ATOM 846 C CA . GLU A 1 105 ? 60.895 -0.379 -92.400 1.00 86.12 105 GLU A CA 1
ATOM 847 C C . GLU A 1 105 ? 59.417 0.041 -92.397 1.00 86.12 105 GLU A C 1
ATOM 849 O O . GLU A 1 105 ? 58.851 0.243 -91.319 1.00 86.12 105 GLU A O 1
ATOM 854 N N . ILE A 1 106 ? 58.758 0.123 -93.561 1.00 86.50 106 ILE A N 1
ATOM 855 C CA . ILE A 1 106 ? 57.342 0.503 -93.662 1.00 86.50 106 ILE A CA 1
ATOM 856 C C . ILE A 1 106 ? 56.452 -0.612 -93.116 1.00 86.50 106 ILE A C 1
ATOM 858 O O . ILE A 1 106 ? 55.494 -0.348 -92.379 1.00 86.50 106 ILE A O 1
ATOM 862 N N . LYS A 1 107 ? 56.791 -1.874 -93.397 1.00 87.44 107 LYS A N 1
ATOM 863 C CA . LYS A 1 107 ? 56.114 -3.019 -92.776 1.00 87.44 107 LYS A CA 1
ATOM 864 C C . LYS A 1 107 ? 56.355 -3.066 -91.270 1.00 87.44 107 LYS A C 1
ATOM 866 O O . LYS A 1 107 ? 55.401 -3.273 -90.520 1.00 87.44 107 LYS A O 1
ATOM 871 N N . SER A 1 108 ? 57.583 -2.820 -90.808 1.00 88.62 108 SER A N 1
ATOM 872 C CA . SER A 1 108 ? 57.879 -2.752 -89.367 1.00 88.62 108 SER A CA 1
ATOM 873 C C . SER A 1 108 ? 57.068 -1.665 -88.657 1.00 88.62 108 SER A C 1
ATOM 875 O O . SER A 1 108 ? 56.511 -1.910 -87.585 1.00 88.62 108 SER A O 1
ATOM 877 N N . LEU A 1 109 ? 56.966 -0.480 -89.264 1.00 89.56 109 LEU A N 1
ATOM 878 C CA . LEU A 1 109 ? 56.164 0.628 -88.752 1.00 89.56 109 LEU A CA 1
ATOM 879 C C . LEU A 1 109 ? 54.673 0.270 -88.716 1.00 89.56 109 LEU A C 1
ATOM 881 O O . LEU A 1 109 ? 54.017 0.522 -87.710 1.00 89.56 109 LEU A O 1
ATOM 885 N N . SER A 1 110 ? 54.161 -0.395 -89.756 1.00 90.94 110 SER A N 1
ATOM 886 C CA . SER A 1 110 ? 52.764 -0.857 -89.811 1.00 90.94 110 SER A CA 1
ATOM 887 C C . SER A 1 110 ? 52.436 -1.858 -88.701 1.00 90.94 110 SER A C 1
ATOM 889 O O . SER A 1 110 ? 51.391 -1.757 -88.062 1.00 90.94 110 SER A O 1
ATOM 891 N N . VAL A 1 111 ? 53.349 -2.792 -88.411 1.00 91.56 111 VAL A N 1
ATOM 892 C CA . VAL A 1 111 ? 53.191 -3.746 -87.301 1.00 91.56 111 VAL A CA 1
ATOM 893 C C . VAL A 1 111 ? 53.187 -3.031 -85.947 1.00 91.56 111 VAL A C 1
ATOM 895 O O . VAL A 1 111 ? 52.337 -3.323 -85.105 1.00 91.56 111 VAL A O 1
ATOM 898 N N . ALA A 1 112 ? 54.116 -2.099 -85.720 1.00 91.12 112 ALA A N 1
ATOM 899 C CA . ALA A 1 112 ? 54.172 -1.331 -84.475 1.00 91.12 112 ALA A CA 1
ATOM 900 C C . ALA A 1 112 ? 52.918 -0.460 -84.284 1.00 91.12 112 ALA A C 1
ATOM 902 O O . ALA A 1 112 ? 52.366 -0.402 -83.186 1.00 91.12 112 ALA A O 1
ATOM 903 N N . PHE A 1 113 ? 52.430 0.155 -85.362 1.00 93.38 113 PHE A N 1
ATOM 904 C CA . PHE A 1 113 ? 51.214 0.958 -85.354 1.00 93.38 113 PHE A CA 1
ATOM 905 C C . PHE A 1 113 ? 49.968 0.113 -85.039 1.00 93.38 113 PHE A C 1
ATOM 907 O O . PHE A 1 113 ? 49.198 0.475 -84.154 1.00 93.38 113 PHE A O 1
ATOM 914 N N . ASN A 1 114 ? 49.809 -1.067 -85.650 1.00 94.00 114 ASN A N 1
ATOM 915 C CA . ASN A 1 114 ? 48.703 -1.975 -85.314 1.00 94.00 114 ASN A CA 1
ATOM 916 C C . ASN A 1 114 ? 48.778 -2.479 -83.861 1.00 94.00 114 ASN A C 1
ATOM 918 O O . ASN A 1 114 ? 47.750 -2.628 -83.205 1.00 94.00 114 ASN A O 1
ATOM 922 N N . MET A 1 115 ? 49.981 -2.692 -83.317 1.00 94.50 115 MET A N 1
ATOM 923 C CA . MET A 1 115 ? 50.156 -3.028 -81.898 1.00 94.50 115 MET A CA 1
ATOM 924 C C . MET A 1 115 ? 49.697 -1.884 -80.979 1.00 94.50 115 MET A C 1
ATOM 926 O O . MET A 1 115 ? 49.041 -2.134 -79.969 1.00 94.50 115 MET A O 1
ATOM 930 N N . MET A 1 116 ? 49.983 -0.632 -81.347 1.00 94.69 116 MET A N 1
ATOM 931 C CA . MET A 1 116 ? 49.460 0.546 -80.650 1.00 94.69 116 MET A CA 1
ATOM 932 C C . MET A 1 116 ? 47.926 0.602 -80.718 1.00 94.69 116 MET A C 1
ATOM 934 O O . MET A 1 116 ? 47.294 0.768 -79.676 1.00 94.69 116 MET A O 1
ATOM 938 N N . LEU A 1 117 ? 47.322 0.398 -81.897 1.00 94.69 117 LEU A N 1
ATOM 939 C CA . LEU A 1 117 ? 45.860 0.340 -82.046 1.00 94.69 117 LEU A CA 1
ATOM 940 C C . LEU A 1 117 ? 45.239 -0.761 -81.179 1.00 94.69 117 LEU A C 1
ATOM 942 O O . LEU A 1 117 ? 44.247 -0.517 -80.496 1.00 94.69 117 LEU A O 1
ATOM 946 N N . GLY A 1 118 ? 45.842 -1.952 -81.146 1.00 94.81 118 GLY A N 1
ATOM 947 C CA . GLY A 1 118 ? 45.405 -3.051 -80.284 1.00 94.81 118 GLY A CA 1
ATOM 948 C C . GLY A 1 118 ? 45.421 -2.679 -78.798 1.00 94.81 118 GLY A C 1
ATOM 949 O O . GLY A 1 118 ? 44.443 -2.923 -78.090 1.00 94.81 118 GLY A O 1
ATOM 950 N N . ASN A 1 119 ? 46.486 -2.019 -78.336 1.00 95.06 119 ASN A N 1
ATOM 951 C CA . ASN A 1 119 ? 46.588 -1.544 -76.955 1.00 95.06 119 ASN A CA 1
ATOM 952 C C . ASN A 1 119 ? 45.554 -0.450 -76.636 1.00 95.06 119 ASN A C 1
ATOM 954 O O . ASN A 1 119 ? 44.946 -0.486 -75.566 1.00 95.06 119 ASN A O 1
ATOM 958 N N . LEU A 1 120 ? 45.305 0.484 -77.561 1.00 94.31 120 LEU A N 1
ATOM 959 C CA . LEU A 1 120 ? 44.266 1.509 -77.409 1.00 94.31 120 LEU A CA 1
ATOM 960 C C . LEU A 1 120 ? 42.868 0.883 -77.321 1.00 94.31 120 LEU A C 1
ATOM 962 O O . LEU A 1 120 ? 42.110 1.215 -76.411 1.00 94.31 120 LEU A O 1
ATOM 966 N N . ARG A 1 121 ? 42.543 -0.085 -78.191 1.00 94.62 121 ARG A N 1
ATOM 967 C CA . ARG A 1 121 ? 41.274 -0.836 -78.127 1.00 94.62 121 ARG A CA 1
ATOM 968 C C . ARG A 1 121 ? 41.118 -1.551 -76.784 1.00 94.62 121 ARG A C 1
ATOM 970 O O . ARG A 1 121 ? 40.045 -1.505 -76.187 1.00 94.62 121 ARG A O 1
ATOM 977 N N . GLY A 1 122 ? 42.187 -2.186 -76.295 1.00 95.69 122 GLY A N 1
ATOM 978 C CA . GLY A 1 122 ? 42.208 -2.837 -74.983 1.00 95.69 122 GLY A CA 1
ATOM 979 C C . GLY A 1 122 ? 41.939 -1.859 -73.836 1.00 95.69 122 GLY A C 1
ATOM 980 O O . GLY A 1 122 ? 41.143 -2.154 -72.948 1.00 95.69 122 GLY A O 1
ATOM 981 N N . MET A 1 123 ? 42.539 -0.669 -73.888 1.00 94.69 123 MET A N 1
ATOM 982 C CA . MET A 1 123 ? 42.318 0.387 -72.899 1.00 94.69 123 MET A CA 1
ATOM 983 C C . MET A 1 123 ? 40.867 0.882 -72.902 1.00 94.69 123 MET A C 1
ATOM 985 O O . MET A 1 123 ? 40.251 0.929 -71.841 1.00 94.69 123 MET A O 1
ATOM 989 N N . VAL A 1 124 ? 40.294 1.170 -74.076 1.00 94.12 124 VAL A N 1
ATOM 990 C CA . VAL A 1 124 ? 38.887 1.595 -74.205 1.00 94.12 124 VAL A CA 1
ATOM 991 C C . VAL A 1 124 ? 37.937 0.520 -73.673 1.00 94.12 124 VAL A C 1
ATOM 993 O O . VAL A 1 124 ? 37.030 0.831 -72.906 1.00 94.12 124 VAL A O 1
ATOM 996 N N . LYS A 1 125 ? 38.181 -0.757 -73.995 1.00 95.06 125 LYS A N 1
ATOM 997 C CA . LYS A 1 125 ? 37.388 -1.876 -73.464 1.00 95.06 125 LYS A CA 1
ATOM 998 C C . LYS A 1 125 ? 37.461 -1.969 -71.934 1.00 95.06 125 LYS A C 1
ATOM 1000 O O . LYS A 1 125 ? 36.446 -2.208 -71.278 1.00 95.06 125 LYS A O 1
ATOM 1005 N N . ASN A 1 126 ? 38.646 -1.777 -71.357 1.00 96.50 126 ASN A N 1
ATOM 1006 C CA . ASN A 1 126 ? 38.821 -1.784 -69.904 1.00 96.50 126 ASN A CA 1
ATOM 1007 C C . ASN A 1 126 ? 38.125 -0.589 -69.238 1.00 96.50 126 ASN A C 1
ATOM 1009 O O . ASN A 1 126 ? 37.534 -0.759 -68.172 1.00 96.50 126 ASN A O 1
ATOM 1013 N N . ILE A 1 127 ? 38.148 0.591 -69.866 1.00 96.19 127 ILE A N 1
ATOM 1014 C CA . ILE A 1 127 ? 37.409 1.774 -69.403 1.00 96.19 127 ILE A CA 1
ATOM 1015 C C . ILE A 1 127 ? 35.906 1.490 -69.396 1.00 96.19 127 ILE A C 1
ATOM 1017 O O . ILE A 1 127 ? 35.263 1.713 -68.376 1.00 96.19 127 ILE A O 1
ATOM 1021 N N . ASP A 1 128 ? 35.360 0.937 -70.479 1.00 95.00 128 ASP A N 1
ATOM 1022 C CA . ASP A 1 128 ? 33.934 0.600 -70.589 1.00 95.00 128 ASP A CA 1
ATOM 1023 C C . ASP A 1 128 ? 33.490 -0.427 -69.529 1.00 95.00 128 ASP A C 1
ATOM 1025 O O . ASP A 1 128 ? 32.490 -0.246 -68.826 1.00 95.00 128 ASP A O 1
ATOM 1029 N N . THR A 1 129 ? 34.310 -1.462 -69.319 1.00 96.88 129 THR A N 1
ATOM 1030 C CA . THR A 1 129 ? 34.073 -2.472 -68.274 1.00 96.88 129 THR A CA 1
ATOM 1031 C C . THR A 1 129 ? 34.109 -1.843 -66.878 1.00 96.88 129 THR A C 1
ATOM 1033 O O . THR A 1 129 ? 33.242 -2.107 -66.043 1.00 96.88 129 THR A O 1
ATOM 1036 N N . THR A 1 130 ? 35.088 -0.970 -66.623 1.00 96.31 130 THR A N 1
ATOM 1037 C CA . THR A 1 130 ? 35.239 -0.278 -65.334 1.00 96.31 130 THR A CA 1
ATOM 1038 C C . THR A 1 130 ? 34.089 0.695 -65.086 1.00 96.31 130 THR A C 1
ATOM 1040 O O . THR A 1 130 ? 33.586 0.775 -63.966 1.00 96.31 130 THR A O 1
ATOM 1043 N N . PHE A 1 131 ? 33.627 1.402 -66.119 1.00 97.00 131 PHE A N 1
ATOM 1044 C CA . PHE A 1 131 ? 32.477 2.300 -66.044 1.00 97.00 131 PHE A CA 1
ATOM 1045 C C . PHE A 1 131 ? 31.199 1.531 -65.702 1.00 97.00 131 PHE A C 1
ATOM 1047 O O . PHE A 1 131 ? 30.488 1.903 -64.770 1.00 97.00 131 PHE A O 1
ATOM 1054 N N . SER A 1 132 ? 30.952 0.407 -66.378 1.00 95.81 132 SER A N 1
ATOM 1055 C CA . SER A 1 132 ? 29.805 -0.467 -66.103 1.00 95.81 132 SER A CA 1
ATOM 1056 C C . SER A 1 132 ? 29.835 -1.038 -64.682 1.00 95.81 132 SER A C 1
ATOM 1058 O O . SER A 1 132 ? 28.813 -1.056 -63.991 1.00 95.81 132 SER A O 1
ATOM 1060 N N . TYR A 1 133 ? 31.009 -1.467 -64.209 1.00 96.44 133 TYR A N 1
ATOM 1061 C CA . TYR A 1 133 ? 31.192 -1.923 -62.830 1.00 96.44 133 TYR A CA 1
ATOM 1062 C C . TYR A 1 133 ? 30.923 -0.797 -61.821 1.00 96.44 133 TYR A C 1
ATOM 1064 O O . TYR A 1 133 ? 30.137 -0.970 -60.891 1.00 96.44 133 TYR A O 1
ATOM 1072 N N . THR A 1 134 ? 31.509 0.380 -62.046 1.00 96.94 134 THR A N 1
ATOM 1073 C CA . THR A 1 134 ? 31.337 1.559 -61.184 1.00 96.94 134 THR A CA 1
ATOM 1074 C C . THR A 1 134 ? 29.876 1.999 -61.129 1.00 96.94 134 THR A C 1
ATOM 1076 O O . THR A 1 134 ? 29.354 2.261 -60.048 1.00 96.94 134 THR A O 1
ATOM 1079 N N . ASN A 1 135 ? 29.175 2.017 -62.265 1.00 96.62 135 ASN A N 1
ATOM 1080 C CA . ASN A 1 135 ? 27.759 2.365 -62.316 1.00 96.62 135 ASN A CA 1
ATOM 1081 C C . ASN A 1 135 ? 26.901 1.389 -61.493 1.00 96.62 135 ASN A C 1
ATOM 1083 O O . ASN A 1 135 ? 26.049 1.825 -60.720 1.00 96.62 135 ASN A O 1
ATOM 1087 N N . ASN A 1 136 ? 27.160 0.080 -61.589 1.00 96.38 136 ASN A N 1
ATOM 1088 C CA . ASN A 1 136 ? 26.471 -0.916 -60.763 1.00 96.38 136 ASN A CA 1
ATOM 1089 C C . ASN A 1 136 ? 26.737 -0.715 -59.262 1.00 96.38 136 ASN A C 1
ATOM 1091 O O . ASN A 1 136 ? 25.802 -0.777 -58.463 1.00 96.38 136 ASN A O 1
ATOM 1095 N N . GLN A 1 137 ? 27.981 -0.414 -58.878 1.00 96.88 137 GLN A N 1
ATOM 1096 C CA . GLN A 1 137 ? 28.337 -0.125 -57.484 1.00 96.88 137 GLN A CA 1
ATOM 1097 C C . GLN A 1 137 ? 27.615 1.120 -56.954 1.00 96.88 137 GLN A C 1
ATOM 1099 O O . GLN A 1 137 ? 27.047 1.092 -55.865 1.00 96.88 137 GLN A O 1
ATOM 1104 N N . VAL A 1 138 ? 27.540 2.196 -57.744 1.00 96.94 138 VAL A N 1
ATOM 1105 C CA . VAL A 1 138 ? 26.796 3.410 -57.369 1.00 96.94 138 VAL A CA 1
ATOM 1106 C C . VAL A 1 138 ? 25.306 3.117 -57.161 1.00 96.94 138 VAL A C 1
ATOM 1108 O O . VAL A 1 138 ? 24.707 3.645 -56.224 1.00 96.94 138 VAL A O 1
ATOM 1111 N N . GLN A 1 139 ? 24.697 2.262 -57.989 1.00 95.69 139 GLN A N 1
ATOM 1112 C CA . GLN A 1 139 ? 23.296 1.857 -57.809 1.00 95.69 139 GLN A CA 1
ATOM 1113 C C . GLN A 1 139 ? 23.088 1.051 -56.520 1.00 95.69 139 GLN A C 1
ATOM 1115 O O . GLN A 1 139 ? 22.128 1.300 -55.787 1.00 95.69 139 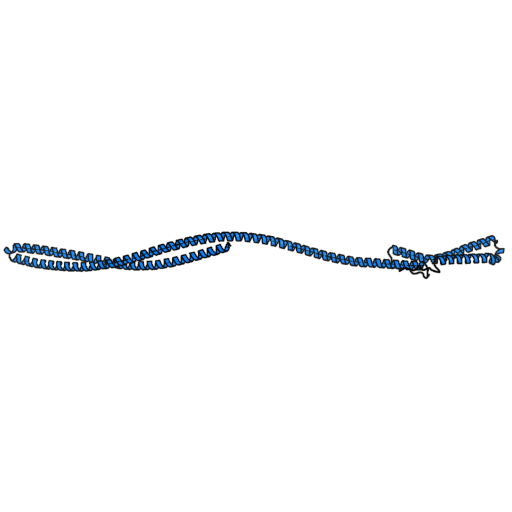GLN A O 1
ATOM 1120 N N . GLN A 1 140 ? 24.000 0.127 -56.201 1.00 96.19 140 GLN A N 1
ATOM 1121 C CA . GLN A 1 140 ? 23.951 -0.620 -54.941 1.00 96.19 140 GLN A CA 1
ATOM 1122 C C . GLN A 1 140 ? 24.102 0.300 -53.726 1.00 96.19 140 GLN A C 1
ATOM 1124 O O . GLN A 1 140 ? 23.298 0.206 -52.799 1.00 96.19 140 GLN A O 1
ATOM 1129 N N . ILE A 1 141 ? 25.053 1.239 -53.766 1.00 97.06 141 ILE A N 1
ATOM 1130 C CA . ILE A 1 141 ? 25.246 2.237 -52.707 1.00 97.06 141 ILE A CA 1
ATOM 1131 C C . ILE A 1 141 ? 23.972 3.060 -52.514 1.00 97.06 141 ILE A C 1
ATOM 1133 O O . ILE A 1 141 ? 23.499 3.179 -51.391 1.00 97.06 141 ILE A O 1
ATOM 1137 N N . ARG A 1 142 ? 23.353 3.567 -53.590 1.00 96.38 142 ARG A N 1
ATOM 1138 C CA . ARG A 1 142 ? 22.086 4.317 -53.493 1.00 96.38 142 ARG A CA 1
ATOM 1139 C C . ARG A 1 142 ? 20.993 3.516 -52.786 1.00 96.38 142 ARG A C 1
ATOM 1141 O O . ARG A 1 142 ? 20.287 4.071 -51.944 1.00 96.38 142 ARG A O 1
ATOM 1148 N N . LYS A 1 143 ? 20.863 2.222 -53.100 1.00 95.88 143 LYS A N 1
ATOM 1149 C CA . LYS A 1 143 ? 19.891 1.336 -52.445 1.00 95.88 143 LYS A CA 1
ATOM 1150 C C . LYS A 1 143 ? 20.201 1.167 -50.954 1.00 95.88 143 LYS A C 1
ATOM 1152 O O . LYS A 1 143 ? 19.308 1.354 -50.132 1.00 95.88 143 LYS A O 1
ATOM 1157 N N . GLN A 1 144 ? 21.454 0.869 -50.612 1.00 96.94 144 GLN A N 1
ATOM 1158 C CA . GLN A 1 144 ? 21.893 0.685 -49.226 1.00 96.94 144 GLN A CA 1
ATOM 1159 C C . GLN A 1 144 ? 21.752 1.966 -48.400 1.00 96.94 144 GLN A C 1
ATOM 1161 O O . GLN A 1 144 ? 21.280 1.912 -47.271 1.00 96.94 144 GLN A O 1
ATOM 1166 N N . THR A 1 145 ? 22.087 3.129 -48.961 1.00 96.81 145 THR A N 1
ATOM 1167 C CA . THR A 1 145 ? 21.875 4.421 -48.298 1.00 96.81 145 THR A CA 1
ATOM 1168 C C . THR A 1 145 ? 20.390 4.673 -48.048 1.00 96.81 145 THR A C 1
ATOM 1170 O O . THR A 1 145 ? 20.031 5.078 -46.949 1.00 96.81 145 THR A O 1
ATOM 1173 N N . GLY A 1 146 ? 19.511 4.371 -49.011 1.00 95.75 146 GLY A N 1
ATOM 1174 C CA . GLY A 1 146 ? 18.062 4.486 -48.809 1.00 95.75 146 GLY A CA 1
ATOM 1175 C C . GLY A 1 146 ? 17.526 3.553 -47.716 1.00 95.75 146 GLY A C 1
ATOM 1176 O O . GLY A 1 146 ? 16.663 3.941 -46.930 1.00 95.75 146 GLY A O 1
ATOM 1177 N N . GLU A 1 147 ? 18.049 2.328 -47.626 1.00 95.94 147 GLU A N 1
ATOM 1178 C CA . GLU A 1 147 ? 17.747 1.398 -46.530 1.00 95.94 147 GLU A CA 1
ATOM 1179 C C . GLU A 1 147 ? 18.260 1.915 -45.180 1.00 95.94 147 GLU A C 1
ATOM 1181 O O . GLU A 1 147 ? 17.491 1.938 -44.220 1.00 95.94 147 GLU A O 1
ATOM 1186 N N . ALA A 1 148 ? 19.497 2.411 -45.123 1.00 96.81 148 ALA A N 1
ATOM 1187 C CA . ALA A 1 148 ? 20.088 2.988 -43.919 1.00 96.81 148 ALA A CA 1
ATOM 1188 C C . ALA A 1 148 ? 19.309 4.216 -43.421 1.00 96.81 148 ALA A C 1
ATOM 1190 O O . ALA A 1 148 ? 19.057 4.335 -42.226 1.00 96.81 148 ALA A O 1
ATOM 1191 N N . THR A 1 149 ? 18.856 5.100 -44.319 1.00 97.06 149 THR A N 1
ATOM 1192 C CA . THR A 1 149 ? 18.007 6.247 -43.953 1.00 97.06 149 THR A CA 1
ATOM 1193 C C . THR A 1 149 ? 16.679 5.797 -43.346 1.00 97.06 149 THR A C 1
ATOM 1195 O O . THR A 1 149 ? 16.257 6.353 -42.336 1.00 97.06 149 THR A O 1
ATOM 1198 N N . ARG A 1 150 ? 16.031 4.765 -43.907 1.00 95.88 150 ARG A N 1
ATOM 1199 C CA . ARG A 1 150 ? 14.789 4.216 -43.331 1.00 95.88 150 ARG A CA 1
ATOM 1200 C C . ARG A 1 150 ? 15.015 3.594 -41.956 1.00 95.88 150 ARG A C 1
ATOM 1202 O O . ARG A 1 150 ? 14.195 3.788 -41.068 1.00 95.88 150 ARG A O 1
ATOM 1209 N N . GLN A 1 151 ? 16.120 2.876 -41.770 1.00 97.06 151 GLN A N 1
ATOM 1210 C CA . GLN A 1 151 ? 16.478 2.326 -40.461 1.00 97.06 151 GLN A CA 1
ATOM 1211 C C . GLN A 1 151 ? 16.749 3.433 -39.439 1.00 97.06 151 GLN A C 1
ATOM 1213 O O . GLN A 1 151 ? 16.243 3.358 -38.326 1.00 97.06 151 GLN A O 1
ATOM 1218 N N . ALA A 1 152 ? 17.486 4.480 -39.820 1.00 96.25 152 ALA A N 1
ATOM 1219 C CA . ALA A 1 152 ? 17.739 5.629 -38.954 1.00 96.25 152 ALA A CA 1
ATOM 1220 C C . ALA A 1 152 ? 16.435 6.321 -38.528 1.00 96.25 152 ALA A C 1
ATOM 1222 O O . ALA A 1 152 ? 16.275 6.637 -37.353 1.00 96.25 152 ALA A O 1
ATOM 1223 N N . GLN A 1 153 ? 15.481 6.477 -39.451 1.00 96.25 153 GLN A N 1
ATOM 1224 C CA . GLN A 1 153 ? 14.155 7.011 -39.143 1.00 96.25 153 GLN A CA 1
ATOM 1225 C C . GLN A 1 153 ? 13.407 6.136 -38.122 1.00 96.25 153 GLN A C 1
ATOM 1227 O O . GLN A 1 153 ? 12.903 6.658 -37.130 1.00 96.25 153 GLN A O 1
ATOM 1232 N N . GLY A 1 154 ? 13.407 4.810 -38.303 1.00 95.88 154 GLY A N 1
ATOM 1233 C CA . GLY A 1 154 ? 12.793 3.882 -37.345 1.00 95.88 154 GLY A CA 1
ATOM 1234 C C . GLY A 1 154 ? 13.455 3.908 -35.960 1.00 95.88 154 GLY A C 1
ATOM 1235 O O . GLY A 1 154 ? 12.773 3.824 -34.940 1.00 95.88 154 GLY A O 1
ATOM 1236 N N . VAL A 1 155 ? 14.780 4.094 -35.898 1.00 96.94 155 VAL A N 1
ATOM 1237 C CA . VAL A 1 155 ? 15.499 4.306 -34.629 1.00 96.94 155 VAL A CA 1
ATOM 1238 C C . VAL A 1 155 ? 15.051 5.606 -33.958 1.00 96.94 155 VAL A C 1
ATOM 1240 O O . VAL A 1 155 ? 14.803 5.605 -32.756 1.00 96.94 155 VAL A O 1
ATOM 1243 N N . SER A 1 156 ? 14.908 6.703 -34.708 1.00 96.25 156 SER A N 1
ATOM 1244 C CA . SER A 1 156 ? 14.414 7.976 -34.166 1.00 96.25 156 SER A CA 1
ATOM 1245 C C . SER A 1 156 ? 12.986 7.877 -33.625 1.00 96.25 156 SER A C 1
ATOM 1247 O O . SER A 1 156 ? 12.711 8.417 -32.557 1.00 96.25 156 SER A O 1
ATOM 1249 N N . GLU A 1 157 ? 12.099 7.160 -34.316 1.00 96.88 157 GLU A N 1
ATOM 1250 C CA . GLU A 1 157 ? 10.728 6.901 -33.851 1.00 96.88 157 GLU A CA 1
ATOM 1251 C C . GLU A 1 157 ? 10.726 6.083 -32.553 1.00 96.88 157 GLU A C 1
ATOM 1253 O O . GLU A 1 157 ? 10.104 6.479 -31.570 1.00 96.88 157 GLU A O 1
ATOM 1258 N N . THR A 1 158 ? 11.524 5.014 -32.500 1.00 97.38 158 THR A N 1
ATOM 1259 C CA . THR A 1 158 ? 11.670 4.184 -31.292 1.00 97.38 158 THR A CA 1
ATOM 1260 C C . THR A 1 158 ? 12.226 4.994 -30.114 1.00 97.38 158 THR A C 1
ATOM 1262 O O . THR A 1 158 ? 11.784 4.838 -28.980 1.00 97.38 158 THR A O 1
ATOM 1265 N N . LEU A 1 159 ? 13.184 5.895 -30.356 1.00 96.25 159 LEU A N 1
ATOM 1266 C CA . LEU A 1 159 ? 13.719 6.781 -29.316 1.00 96.25 159 LEU A CA 1
ATOM 1267 C C . LEU A 1 159 ? 12.666 7.760 -28.786 1.00 96.25 159 LEU A C 1
ATOM 1269 O O . LEU A 1 159 ? 12.653 8.036 -27.586 1.00 96.25 159 LEU A O 1
ATOM 1273 N N . ALA A 1 160 ? 11.778 8.263 -29.647 1.00 96.38 160 ALA A N 1
ATOM 1274 C CA . ALA A 1 160 ? 10.668 9.110 -29.221 1.00 96.38 160 ALA A CA 1
ATOM 1275 C C . ALA A 1 160 ? 9.677 8.333 -28.336 1.00 96.38 160 ALA A C 1
ATOM 1277 O O . ALA A 1 160 ? 9.273 8.837 -27.287 1.00 96.38 160 ALA A O 1
ATOM 1278 N N . GLU A 1 161 ? 9.350 7.090 -28.702 1.00 97.25 161 GLU A N 1
ATOM 1279 C CA . GLU A 1 161 ? 8.518 6.204 -27.877 1.00 97.25 161 GLU A CA 1
ATOM 1280 C C . GLU A 1 161 ? 9.171 5.900 -26.522 1.00 97.25 161 GLU A C 1
ATOM 1282 O O . GLU A 1 161 ? 8.513 6.004 -25.487 1.00 97.25 161 GLU A O 1
ATOM 1287 N N . ILE A 1 162 ? 10.475 5.599 -26.501 1.00 97.44 162 ILE A N 1
ATOM 1288 C CA . ILE A 1 162 ? 11.231 5.375 -25.258 1.00 97.44 162 ILE A CA 1
ATOM 1289 C C . ILE A 1 162 ? 11.203 6.624 -24.370 1.00 97.44 162 ILE A C 1
ATOM 1291 O O . ILE A 1 162 ? 10.970 6.507 -23.168 1.00 97.44 162 ILE A O 1
ATOM 1295 N N . SER A 1 163 ? 11.414 7.814 -24.942 1.00 97.31 163 SER A N 1
ATOM 1296 C CA . SER A 1 163 ? 11.361 9.077 -24.195 1.00 97.31 163 SER A CA 1
ATOM 1297 C C . SER A 1 163 ? 9.981 9.300 -23.577 1.00 97.31 163 SER A C 1
ATOM 1299 O O . SER A 1 163 ? 9.880 9.605 -22.391 1.00 97.31 163 SER A O 1
ATOM 1301 N N . SER A 1 164 ? 8.913 9.076 -24.348 1.00 97.19 164 SER A N 1
ATOM 1302 C CA . SER A 1 164 ? 7.538 9.188 -23.854 1.00 97.19 164 SER A CA 1
ATOM 1303 C C . SER A 1 164 ? 7.238 8.167 -22.747 1.00 97.19 164 SER A C 1
ATOM 1305 O O . SER A 1 164 ? 6.673 8.520 -21.710 1.00 97.19 164 SER A O 1
ATOM 1307 N N . GLY A 1 165 ? 7.687 6.918 -22.905 1.00 97.88 165 GLY A N 1
ATOM 1308 C CA . GLY A 1 165 ? 7.562 5.886 -21.874 1.00 97.88 165 GLY A CA 1
ATOM 1309 C C . GLY A 1 165 ? 8.336 6.221 -20.593 1.00 97.88 165 GLY A C 1
ATOM 1310 O O . GLY A 1 165 ? 7.854 5.953 -19.489 1.00 97.88 165 GLY A O 1
ATOM 1311 N N . ALA A 1 166 ? 9.508 6.850 -20.714 1.00 96.88 166 ALA A N 1
ATOM 1312 C CA . ALA A 1 166 ? 10.291 7.321 -19.575 1.00 96.88 166 ALA A CA 1
ATOM 1313 C C . ALA A 1 166 ? 9.588 8.469 -18.829 1.00 96.88 166 ALA A C 1
ATOM 1315 O O . ALA A 1 166 ? 9.524 8.439 -17.600 1.00 96.88 166 ALA A O 1
ATOM 1316 N N . GLU A 1 167 ? 8.999 9.432 -19.545 1.00 97.31 167 GLU A N 1
ATOM 1317 C CA . GLU A 1 167 ? 8.191 10.508 -18.948 1.00 97.31 167 GLU A CA 1
ATOM 1318 C C . GLU A 1 167 ? 6.970 9.953 -18.201 1.00 97.31 167 GLU A C 1
ATOM 1320 O O . GLU A 1 167 ? 6.716 10.324 -17.052 1.00 97.31 167 GLU A O 1
ATOM 1325 N N . GLN A 1 168 ? 6.251 9.001 -18.803 1.00 97.12 168 GLN A N 1
ATOM 1326 C CA . GLN A 1 168 ? 5.117 8.340 -18.156 1.00 97.12 168 GLN A CA 1
ATOM 1327 C C . GLN A 1 168 ? 5.546 7.539 -16.917 1.00 97.12 168 GLN A C 1
ATOM 1329 O O . GLN A 1 168 ? 4.846 7.531 -15.899 1.00 97.12 168 GLN A O 1
ATOM 1334 N N . SER A 1 169 ? 6.708 6.886 -16.978 1.00 96.38 169 SER A N 1
ATOM 1335 C CA . SER A 1 169 ? 7.282 6.167 -15.838 1.00 96.38 169 SER A CA 1
ATOM 1336 C C . SER A 1 169 ? 7.639 7.124 -14.703 1.00 96.38 169 SER A C 1
ATOM 1338 O O . SER A 1 169 ? 7.294 6.855 -13.555 1.00 96.38 169 SER A O 1
ATOM 1340 N N . ALA A 1 170 ? 8.250 8.272 -15.008 1.00 97.12 170 ALA A N 1
ATOM 1341 C CA . ALA A 1 170 ? 8.556 9.303 -14.018 1.00 97.12 170 ALA A CA 1
ATOM 1342 C C . ALA A 1 170 ? 7.282 9.846 -13.347 1.00 97.12 170 ALA A C 1
ATOM 1344 O O . ALA A 1 170 ? 7.227 9.946 -12.121 1.00 97.12 170 ALA A O 1
ATOM 1345 N N . ALA A 1 171 ? 6.228 10.112 -14.126 1.00 97.06 171 ALA A N 1
ATOM 1346 C CA . ALA A 1 171 ? 4.931 10.526 -13.590 1.00 97.06 171 ALA A CA 1
ATOM 1347 C C . ALA A 1 171 ? 4.305 9.449 -12.683 1.00 97.06 171 ALA A C 1
ATOM 1349 O O . ALA A 1 171 ? 3.779 9.759 -11.613 1.00 97.06 171 ALA A O 1
ATOM 1350 N N . SER A 1 172 ? 4.410 8.175 -13.073 1.00 97.62 172 SER A N 1
ATOM 1351 C CA . SER A 1 172 ? 3.907 7.045 -12.281 1.00 97.62 172 SER A CA 1
ATOM 1352 C C . SER A 1 172 ? 4.678 6.882 -10.969 1.00 97.62 172 SER A C 1
ATOM 1354 O O . SER A 1 172 ? 4.069 6.675 -9.923 1.00 97.62 172 SER A O 1
ATOM 1356 N N . ILE A 1 173 ? 6.005 7.040 -10.994 1.00 97.38 173 ILE A N 1
ATOM 1357 C CA . ILE A 1 173 ? 6.846 7.029 -9.789 1.00 97.38 173 ILE A CA 1
ATOM 1358 C C . ILE A 1 173 ? 6.450 8.171 -8.850 1.00 97.38 173 ILE A C 1
ATOM 1360 O O . ILE A 1 173 ? 6.307 7.944 -7.652 1.00 97.38 173 ILE A O 1
ATOM 1364 N N . GLN A 1 174 ? 6.203 9.374 -9.371 1.00 96.25 174 GLN A N 1
ATOM 1365 C CA . GLN A 1 174 ? 5.762 10.501 -8.547 1.00 96.25 174 GLN A CA 1
ATOM 1366 C C . GLN A 1 174 ? 4.403 10.235 -7.877 1.00 96.25 174 GLN A C 1
ATOM 1368 O O . GLN A 1 174 ? 4.211 10.580 -6.709 1.00 96.25 174 GLN A O 1
ATOM 1373 N N . ALA A 1 175 ? 3.475 9.590 -8.590 1.00 96.31 175 ALA A N 1
ATOM 1374 C CA . ALA A 1 175 ? 2.197 9.166 -8.025 1.00 96.31 175 ALA A CA 1
ATOM 1375 C C . ALA A 1 175 ? 2.378 8.099 -6.930 1.00 96.31 175 ALA A C 1
ATOM 1377 O O . ALA A 1 175 ? 1.724 8.179 -5.892 1.00 96.31 175 ALA A O 1
ATOM 1378 N N . ILE A 1 176 ? 3.297 7.144 -7.123 1.00 96.56 176 ILE A N 1
ATOM 1379 C CA . ILE A 1 176 ? 3.647 6.138 -6.108 1.00 96.56 176 ILE A CA 1
ATOM 1380 C C . ILE A 1 176 ? 4.216 6.807 -4.855 1.00 96.56 176 ILE A C 1
ATOM 1382 O O . ILE A 1 176 ? 3.778 6.476 -3.760 1.00 96.56 176 ILE A O 1
ATOM 1386 N N . VAL A 1 177 ? 5.132 7.771 -4.994 1.00 95.94 177 VAL A N 1
ATOM 1387 C CA . VAL A 1 177 ? 5.682 8.517 -3.847 1.00 95.94 177 VAL A CA 1
ATOM 1388 C C . VAL A 1 177 ? 4.562 9.204 -3.061 1.00 95.94 177 VAL A C 1
ATOM 1390 O O . VAL A 1 177 ? 4.467 9.027 -1.851 1.00 95.94 177 VAL A O 1
ATOM 1393 N N . SER A 1 178 ? 3.645 9.896 -3.746 1.00 95.38 178 SER A N 1
ATOM 1394 C CA . SER A 1 178 ? 2.498 10.537 -3.087 1.00 95.38 178 SER A CA 1
ATOM 1395 C C . SER A 1 178 ? 1.565 9.535 -2.396 1.00 95.38 178 SER A C 1
ATOM 1397 O O . SER A 1 178 ? 0.996 9.843 -1.344 1.00 95.38 178 SER A O 1
ATOM 1399 N N . ALA A 1 179 ? 1.379 8.348 -2.980 1.00 95.56 179 ALA A N 1
ATOM 1400 C CA . ALA A 1 179 ? 0.594 7.283 -2.371 1.00 95.56 179 ALA A CA 1
ATOM 1401 C C . ALA A 1 179 ? 1.281 6.738 -1.111 1.00 95.56 179 ALA A C 1
ATOM 1403 O O . ALA A 1 179 ? 0.614 6.572 -0.095 1.00 95.56 179 ALA A O 1
ATOM 1404 N N . VAL A 1 180 ? 2.603 6.540 -1.142 1.00 94.50 180 VAL A N 1
ATOM 1405 C CA . VAL A 1 180 ? 3.401 6.103 0.015 1.00 94.50 180 VAL A CA 1
ATOM 1406 C C . VAL A 1 180 ? 3.345 7.127 1.152 1.00 94.50 180 VAL A C 1
ATOM 1408 O O . VAL A 1 180 ? 3.127 6.734 2.299 1.00 94.50 180 VAL A O 1
ATOM 1411 N N . ASP A 1 181 ? 3.452 8.425 0.857 1.00 92.19 181 ASP A N 1
ATOM 1412 C CA . ASP A 1 181 ? 3.303 9.488 1.864 1.00 92.19 181 ASP A CA 1
ATOM 1413 C C . ASP A 1 181 ? 1.915 9.441 2.520 1.00 92.19 181 ASP A C 1
ATOM 1415 O O . ASP A 1 181 ? 1.781 9.489 3.746 1.00 92.19 181 ASP A O 1
ATOM 1419 N N . THR A 1 182 ? 0.869 9.266 1.706 1.00 95.00 182 THR A N 1
ATOM 1420 C CA . THR A 1 182 ? -0.512 9.137 2.193 1.00 95.00 182 THR A CA 1
ATOM 1421 C C . THR A 1 182 ? -0.677 7.892 3.065 1.00 95.00 182 THR A C 1
ATOM 1423 O O . THR A 1 182 ? -1.232 7.976 4.159 1.00 95.00 182 THR A O 1
ATOM 1426 N N . THR A 1 183 ? -0.166 6.737 2.628 1.00 91.62 183 THR A N 1
ATOM 1427 C CA . THR A 1 183 ? -0.205 5.490 3.405 1.00 91.62 183 THR A CA 1
ATOM 1428 C C . THR A 1 183 ? 0.540 5.628 4.730 1.00 91.62 183 THR A C 1
ATOM 1430 O O . THR A 1 183 ? 0.046 5.149 5.747 1.00 91.62 183 THR A O 1
ATOM 1433 N N . THR A 1 184 ? 1.672 6.332 4.752 1.00 90.19 184 THR A N 1
ATOM 1434 C CA . THR A 1 184 ? 2.444 6.590 5.978 1.00 90.19 184 THR A CA 1
ATOM 1435 C C . THR A 1 184 ? 1.664 7.470 6.957 1.00 90.19 184 THR A C 1
ATOM 1437 O O . THR A 1 184 ? 1.624 7.178 8.151 1.00 90.19 184 THR A O 1
ATOM 1440 N N . SER A 1 185 ? 0.976 8.504 6.460 1.00 91.69 185 SER A N 1
ATOM 1441 C CA . SER A 1 185 ? 0.106 9.345 7.293 1.00 91.69 185 SER A CA 1
ATOM 1442 C C . SER A 1 185 ? -1.060 8.552 7.887 1.00 91.69 185 SER A C 1
ATOM 1444 O O . SER A 1 185 ? -1.330 8.669 9.080 1.00 91.69 185 SER A O 1
ATOM 1446 N N . ILE A 1 186 ? -1.732 7.725 7.078 1.00 92.50 186 ILE A N 1
ATOM 1447 C CA . ILE A 1 186 ? -2.829 6.862 7.546 1.00 92.50 186 ILE A CA 1
ATOM 1448 C C . ILE A 1 186 ? -2.311 5.867 8.584 1.00 92.50 186 ILE A C 1
ATOM 1450 O O . ILE A 1 186 ? -2.970 5.637 9.594 1.00 92.50 186 ILE A O 1
ATOM 1454 N N . ALA A 1 187 ? -1.125 5.297 8.367 1.00 90.38 187 ALA A N 1
ATOM 1455 C CA . ALA A 1 187 ? -0.519 4.387 9.322 1.00 90.38 187 ALA A CA 1
ATOM 1456 C C . ALA A 1 187 ? -0.304 5.073 10.685 1.00 90.38 187 ALA A C 1
ATOM 1458 O O . ALA A 1 187 ? -0.714 4.541 11.713 1.00 90.38 187 ALA A O 1
ATOM 1459 N N . SER A 1 188 ? 0.240 6.291 10.700 1.00 89.50 188 SER A N 1
ATOM 1460 C CA . SER A 1 188 ? 0.409 7.048 11.946 1.00 89.50 188 SER A CA 1
ATOM 1461 C C . SER A 1 188 ? -0.923 7.335 12.656 1.00 89.50 188 SER A C 1
ATOM 1463 O O . SER A 1 188 ? -0.987 7.254 13.881 1.00 89.50 188 SER A O 1
ATOM 1465 N N . GLU A 1 189 ? -1.992 7.634 11.912 1.00 93.38 189 GLU A N 1
ATOM 1466 C CA . GLU A 1 189 ? -3.323 7.858 12.491 1.00 93.38 189 GLU A CA 1
ATOM 1467 C C . GLU A 1 189 ? -3.910 6.571 13.094 1.00 93.38 189 GLU A C 1
ATOM 1469 O O . GLU A 1 189 ? -4.465 6.594 14.195 1.00 93.38 189 GLU A O 1
ATOM 1474 N N . VAL A 1 190 ? -3.758 5.430 12.414 1.00 92.38 190 VAL A N 1
ATOM 1475 C CA . VAL A 1 190 ? -4.200 4.124 12.929 1.00 92.38 190 VAL A CA 1
ATOM 1476 C C . VAL A 1 190 ? -3.438 3.751 14.203 1.00 92.38 190 VAL A C 1
ATOM 1478 O O . VAL A 1 190 ? -4.059 3.250 15.140 1.00 92.38 190 VAL A O 1
ATOM 1481 N N . GLU A 1 191 ? -2.137 4.042 14.284 1.00 89.56 191 GLU A N 1
ATOM 1482 C CA . GLU A 1 191 ? -1.328 3.804 15.486 1.00 89.56 191 GLU A CA 1
ATOM 1483 C C . GLU A 1 191 ? -1.847 4.623 16.678 1.00 89.56 191 GLU A C 1
ATOM 1485 O O . GLU A 1 191 ? -2.063 4.089 17.771 1.00 89.56 191 GLU A O 1
ATOM 1490 N N . GLU A 1 192 ? -2.129 5.912 16.463 1.00 91.94 192 GLU A N 1
ATOM 1491 C CA . GLU A 1 192 ? -2.707 6.771 17.497 1.00 91.94 192 GLU A CA 1
ATOM 1492 C C . GLU A 1 192 ? -4.076 6.247 17.958 1.00 91.94 192 GLU A C 1
ATOM 1494 O O . GLU A 1 192 ? -4.347 6.169 19.162 1.00 91.94 192 GLU A O 1
ATOM 1499 N N . LYS A 1 193 ? -4.933 5.833 17.017 1.00 93.69 193 LYS A N 1
ATOM 1500 C CA . LYS A 1 193 ? -6.261 5.280 17.320 1.00 93.69 193 LYS A CA 1
ATOM 1501 C C . LYS A 1 193 ? -6.196 3.936 18.039 1.00 93.69 193 LYS A C 1
ATOM 1503 O O . LYS A 1 193 ? -7.014 3.699 18.932 1.00 93.69 193 LYS A O 1
ATOM 1508 N N . ALA A 1 194 ? -5.231 3.084 17.707 1.00 93.00 194 ALA A N 1
ATOM 1509 C CA . ALA A 1 194 ? -4.999 1.827 18.409 1.00 93.00 194 ALA A CA 1
ATOM 1510 C C . ALA A 1 194 ? -4.582 2.089 19.864 1.00 93.00 194 ALA A C 1
ATOM 1512 O O . ALA A 1 194 ? -5.178 1.524 20.778 1.00 93.00 194 ALA A O 1
ATOM 1513 N N . LYS A 1 195 ? -3.666 3.037 20.097 1.00 90.88 195 LYS A N 1
ATOM 1514 C CA . LYS A 1 195 ? -3.245 3.445 21.448 1.00 90.88 195 LYS A CA 1
ATOM 1515 C C . LYS A 1 195 ? -4.380 4.067 22.272 1.00 90.88 195 LYS A C 1
ATOM 1517 O O . LYS A 1 195 ? -4.505 3.798 23.469 1.00 90.88 195 LYS A O 1
ATOM 1522 N N . GLN A 1 196 ? -5.220 4.893 21.643 1.00 94.38 196 GLN A N 1
ATOM 1523 C CA . GLN A 1 196 ? -6.430 5.434 22.277 1.00 94.38 196 GLN A CA 1
ATOM 1524 C C . GLN A 1 196 ? -7.403 4.307 22.664 1.00 94.38 196 GLN A C 1
ATOM 1526 O O . GLN A 1 196 ? -7.949 4.323 23.765 1.00 94.38 196 GLN A O 1
ATOM 1531 N N . SER A 1 197 ? -7.585 3.315 21.788 1.00 95.06 197 SER A N 1
ATOM 1532 C CA . SER A 1 197 ? -8.478 2.174 22.030 1.00 95.06 197 SER A CA 1
ATOM 1533 C C . SER A 1 197 ? -7.967 1.248 23.137 1.00 95.06 197 SER A C 1
ATOM 1535 O O . SER A 1 197 ? -8.767 0.793 23.952 1.00 95.06 197 SER A O 1
ATOM 1537 N N . ASP A 1 198 ? -6.654 1.021 23.219 1.00 92.00 198 ASP A N 1
ATOM 1538 C CA . ASP A 1 198 ? -6.014 0.272 24.309 1.00 92.00 198 ASP A CA 1
ATOM 1539 C C . ASP A 1 198 ? -6.244 0.958 25.667 1.00 92.00 198 ASP A C 1
ATOM 1541 O O . ASP A 1 198 ? -6.725 0.344 26.623 1.00 92.00 198 ASP A O 1
ATOM 1545 N N . THR A 1 199 ? -6.023 2.278 25.721 1.00 94.06 199 THR A N 1
ATOM 1546 C CA . THR A 1 199 ? -6.274 3.084 26.928 1.00 94.06 199 THR A CA 1
ATOM 1547 C C . THR A 1 199 ? -7.738 2.983 27.365 1.00 94.06 199 THR A C 1
ATOM 1549 O O . THR A 1 199 ? -8.019 2.673 28.524 1.00 94.06 199 THR A O 1
ATOM 1552 N N . LEU A 1 200 ? -8.677 3.171 26.432 1.00 96.00 200 LEU A N 1
ATOM 1553 C CA . LEU A 1 200 ? -10.113 3.099 26.713 1.00 96.00 200 LEU A CA 1
ATOM 1554 C C . LEU A 1 200 ? -10.550 1.693 27.154 1.00 96.00 200 LEU A C 1
ATOM 1556 O O . LEU A 1 200 ? -11.391 1.554 28.042 1.00 96.00 200 LEU A O 1
ATOM 1560 N N . SER A 1 201 ? -9.974 0.647 26.561 1.00 95.94 201 SER A N 1
ATOM 1561 C CA . SER A 1 201 ? -10.261 -0.740 26.937 1.00 95.94 201 SER A CA 1
ATOM 1562 C C . SER A 1 201 ? -9.783 -1.029 28.362 1.00 95.94 201 SER A C 1
ATOM 1564 O O . SER A 1 201 ? -10.525 -1.609 29.153 1.00 95.94 201 SER A O 1
ATOM 1566 N N . SER A 1 202 ? -8.594 -0.548 28.738 1.00 93.31 202 SER A N 1
ATOM 1567 C CA . SER A 1 202 ? -8.072 -0.650 30.107 1.00 93.31 202 SER A CA 1
ATOM 1568 C C . SER A 1 202 ? -8.970 0.063 31.127 1.00 93.31 202 SER A C 1
ATOM 1570 O O . SER A 1 202 ? -9.337 -0.519 32.154 1.00 93.31 202 SER A O 1
ATOM 1572 N N . GLU A 1 203 ? -9.409 1.289 30.823 1.00 96.00 203 GLU A N 1
ATOM 1573 C CA . GLU A 1 203 ? -10.370 2.029 31.653 1.00 96.00 203 GLU A CA 1
ATOM 1574 C C . GLU A 1 203 ? -11.698 1.272 31.799 1.00 96.00 203 GLU A C 1
ATOM 1576 O O . GLU A 1 203 ? -12.257 1.182 32.897 1.00 96.00 203 GLU A O 1
ATOM 1581 N N . MET A 1 204 ? -12.185 0.662 30.717 1.00 96.25 204 MET A N 1
ATOM 1582 C CA . MET A 1 204 ? -13.426 -0.106 30.720 1.00 96.25 204 MET A CA 1
ATOM 1583 C C . MET A 1 204 ? -13.313 -1.390 31.556 1.00 96.25 204 MET A C 1
ATOM 1585 O O . MET A 1 204 ? -14.225 -1.683 32.330 1.00 96.25 204 MET A O 1
ATOM 1589 N N . VAL A 1 205 ? -12.186 -2.111 31.499 1.00 94.25 205 VAL A N 1
ATOM 1590 C CA . VAL A 1 205 ? -11.923 -3.265 32.384 1.00 94.25 205 VAL A CA 1
ATOM 1591 C C . VAL A 1 205 ? -11.939 -2.838 33.855 1.00 94.25 205 VAL A C 1
ATOM 1593 O O . VAL A 1 205 ? -12.541 -3.517 34.692 1.00 94.25 205 VAL A O 1
ATOM 1596 N N . GLN A 1 206 ? -11.331 -1.695 34.192 1.00 94.62 206 GLN A N 1
ATOM 1597 C CA . GLN A 1 206 ? -11.361 -1.171 35.562 1.00 94.62 206 GLN A CA 1
ATOM 1598 C C . GLN A 1 206 ? -12.783 -0.814 36.013 1.00 94.62 206 GLN A C 1
ATOM 1600 O O . GLN A 1 206 ? -13.185 -1.178 37.125 1.00 94.62 206 GLN A O 1
ATOM 1605 N N . ALA A 1 207 ? -13.557 -0.146 35.152 1.00 96.00 207 ALA A N 1
ATOM 1606 C CA . ALA A 1 207 ? -14.948 0.205 35.421 1.00 96.00 207 ALA A CA 1
ATOM 1607 C C . ALA A 1 207 ? -15.814 -1.047 35.636 1.00 96.00 207 ALA A C 1
ATOM 1609 O O . ALA A 1 207 ? -16.528 -1.130 36.634 1.00 96.00 207 ALA A O 1
ATOM 1610 N N . LEU A 1 208 ? -15.680 -2.066 34.782 1.00 95.88 208 LEU A N 1
ATOM 1611 C CA . LEU A 1 208 ? -16.392 -3.341 34.917 1.00 95.88 208 LEU A CA 1
ATOM 1612 C C . LEU A 1 208 ? -15.995 -4.097 36.189 1.00 95.88 208 LEU A C 1
ATOM 1614 O O . LEU A 1 208 ? -16.857 -4.650 36.879 1.00 95.88 208 LEU A O 1
ATOM 1618 N N . GLY A 1 209 ? -14.713 -4.074 36.562 1.00 93.50 209 GLY A N 1
ATOM 1619 C CA . GLY A 1 209 ? -14.240 -4.627 37.832 1.00 93.50 209 GLY A CA 1
ATOM 1620 C C . GLY A 1 209 ? -14.801 -3.888 39.056 1.00 93.50 209 GLY A C 1
ATOM 1621 O O . GLY A 1 209 ? -15.066 -4.498 40.096 1.00 93.50 209 GLY A O 1
ATOM 1622 N N . HIS A 1 210 ? -15.021 -2.574 38.958 1.00 95.25 210 HIS A N 1
ATOM 1623 C CA . HIS A 1 210 ? -15.733 -1.813 39.984 1.00 95.25 210 HIS A CA 1
ATOM 1624 C C . HIS A 1 210 ? -17.225 -2.176 40.029 1.00 95.25 210 HIS A C 1
ATOM 1626 O O . HIS A 1 210 ? -17.720 -2.524 41.100 1.00 95.25 210 HIS A O 1
ATOM 1632 N N . SER A 1 211 ? -17.914 -2.190 38.884 1.00 95.31 211 SER A N 1
ATOM 1633 C CA . SER A 1 211 ? -19.328 -2.576 38.781 1.00 95.31 211 SER A CA 1
ATOM 1634 C C . SER A 1 211 ? -19.584 -3.977 39.328 1.00 95.31 211 SER A C 1
ATOM 1636 O O . SER A 1 211 ? -20.532 -4.166 40.084 1.00 95.31 211 SER A O 1
ATOM 1638 N N . THR A 1 212 ? -18.703 -4.936 39.032 1.00 94.19 212 THR A N 1
ATOM 1639 C CA . THR A 1 212 ? -18.785 -6.305 39.565 1.00 94.19 212 THR A CA 1
ATOM 1640 C C . THR A 1 212 ? -18.778 -6.292 41.094 1.00 94.19 212 THR A C 1
ATOM 1642 O O . THR A 1 212 ? -19.667 -6.865 41.714 1.00 94.19 212 THR A O 1
ATOM 1645 N N . ARG A 1 213 ? -17.844 -5.561 41.723 1.00 93.94 213 ARG A N 1
ATOM 1646 C CA . ARG A 1 213 ? -17.781 -5.439 43.193 1.00 93.94 213 ARG A CA 1
ATOM 1647 C C . ARG A 1 213 ? -19.033 -4.791 43.787 1.00 93.94 213 ARG A C 1
ATOM 1649 O O . ARG A 1 213 ? -19.504 -5.234 44.834 1.00 93.94 213 ARG A O 1
ATOM 1656 N N . VAL A 1 214 ? -19.571 -3.759 43.134 1.00 95.06 214 VAL A N 1
ATOM 1657 C CA . VAL A 1 214 ? -20.811 -3.095 43.565 1.00 95.06 214 VAL A CA 1
ATOM 1658 C C . VAL A 1 214 ? -21.992 -4.066 43.506 1.00 95.06 214 VAL A C 1
ATOM 1660 O O . VAL A 1 214 ? -22.741 -4.157 44.476 1.00 95.06 214 VAL A O 1
ATOM 1663 N N . PHE A 1 215 ? -22.127 -4.839 42.425 1.00 93.56 215 PHE A N 1
ATOM 1664 C CA . PHE A 1 215 ? -23.186 -5.841 42.290 1.00 93.56 215 PHE A CA 1
ATOM 1665 C C . PHE A 1 215 ? -23.055 -6.977 43.306 1.00 93.56 215 PHE A C 1
ATOM 1667 O O . PHE A 1 215 ? -24.050 -7.329 43.933 1.00 93.56 215 PHE A O 1
ATOM 1674 N N . THR A 1 216 ? -21.850 -7.500 43.548 1.00 93.81 216 THR A N 1
ATOM 1675 C CA . THR A 1 216 ? -21.633 -8.515 44.591 1.00 93.81 216 THR A CA 1
ATOM 1676 C C . THR A 1 216 ? -22.070 -8.000 45.968 1.00 93.81 216 THR A C 1
ATOM 1678 O O . THR A 1 216 ? -22.767 -8.705 46.696 1.00 93.81 216 THR A O 1
ATOM 1681 N N . SER A 1 217 ? -21.720 -6.755 46.310 1.00 95.31 217 SER A N 1
ATOM 1682 C CA . SER A 1 217 ? -22.148 -6.115 47.563 1.00 95.31 217 SER A CA 1
ATOM 1683 C C . SER A 1 217 ? -23.672 -5.940 47.630 1.00 95.31 217 SER A C 1
ATOM 1685 O O . SER A 1 217 ? -24.293 -6.233 48.651 1.00 95.31 217 SER A O 1
ATOM 1687 N N . LEU A 1 218 ? -24.300 -5.531 46.522 1.00 95.25 218 LEU A N 1
ATOM 1688 C CA . LEU A 1 218 ? -25.754 -5.386 46.423 1.00 95.25 218 LEU A CA 1
ATOM 1689 C C . LEU A 1 218 ? -26.476 -6.725 46.639 1.00 95.25 218 LEU A C 1
ATOM 1691 O O . LEU A 1 218 ? -27.423 -6.783 47.420 1.00 95.25 218 LEU A O 1
ATOM 1695 N N . ILE A 1 219 ? -26.009 -7.802 46.000 1.00 95.62 219 ILE A N 1
ATOM 1696 C CA . ILE A 1 219 ? -26.565 -9.155 46.156 1.00 95.62 219 ILE A CA 1
ATOM 1697 C C . ILE A 1 219 ? -26.455 -9.609 47.615 1.00 95.62 219 ILE A C 1
ATOM 1699 O O . ILE A 1 219 ? -27.444 -10.069 48.185 1.00 95.62 219 ILE A O 1
ATOM 1703 N N . GLN A 1 220 ? -25.291 -9.424 48.250 1.00 95.31 220 GLN A N 1
ATOM 1704 C CA . GLN A 1 220 ? -25.097 -9.735 49.672 1.00 95.31 220 GLN A CA 1
ATOM 1705 C C . GLN A 1 220 ? -26.039 -8.928 50.577 1.00 95.31 220 GLN A C 1
ATOM 1707 O O . GLN A 1 220 ? -26.610 -9.477 51.523 1.00 95.31 220 GLN A O 1
ATOM 1712 N N . GLY A 1 221 ? -26.243 -7.642 50.278 1.00 96.00 221 GLY A N 1
ATOM 1713 C CA . GLY A 1 221 ? -27.189 -6.787 50.994 1.00 96.00 221 GLY A CA 1
ATOM 1714 C C . GLY A 1 221 ? -28.629 -7.288 50.873 1.00 96.00 221 GLY A C 1
ATOM 1715 O O . GLY A 1 221 ? -29.325 -7.412 51.877 1.00 96.00 221 GLY A O 1
ATOM 1716 N N . ILE A 1 222 ? -29.059 -7.660 49.665 1.00 95.56 222 ILE A N 1
ATOM 1717 C CA . ILE A 1 222 ? -30.400 -8.208 49.414 1.00 95.56 222 ILE A CA 1
ATOM 1718 C C . ILE A 1 222 ? -30.593 -9.560 50.116 1.00 95.56 222 ILE A C 1
ATOM 1720 O O . ILE A 1 222 ? -31.639 -9.796 50.720 1.00 95.56 222 ILE A O 1
ATOM 1724 N N . GLN A 1 223 ? -29.591 -10.442 50.087 1.00 94.00 223 GLN A N 1
ATOM 1725 C CA . GLN A 1 223 ? -29.632 -11.719 50.808 1.00 94.00 223 GLN A CA 1
ATOM 1726 C C . GLN A 1 223 ? -29.719 -11.513 52.327 1.00 94.00 223 GLN A C 1
ATOM 1728 O O . GLN A 1 223 ? -30.462 -12.224 53.005 1.00 94.00 223 GLN A O 1
ATOM 1733 N N . THR A 1 224 ? -29.004 -10.518 52.857 1.00 95.81 224 THR A N 1
ATOM 1734 C CA . THR A 1 224 ? -29.083 -10.140 54.275 1.00 95.81 224 THR A CA 1
ATOM 1735 C C . THR A 1 224 ? -30.477 -9.617 54.623 1.00 95.81 224 THR A C 1
ATOM 1737 O O . THR A 1 224 ? -31.075 -10.102 55.578 1.00 95.81 224 THR A O 1
ATOM 1740 N N . LEU A 1 225 ? -31.048 -8.729 53.801 1.00 94.69 225 LEU A N 1
ATOM 1741 C CA . LEU A 1 225 ? -32.420 -8.233 53.968 1.00 94.69 225 LEU A CA 1
ATOM 1742 C C . LEU A 1 225 ? -33.458 -9.363 53.935 1.00 94.69 225 LEU A C 1
ATOM 1744 O O . LEU A 1 225 ? -34.382 -9.379 54.747 1.00 94.69 225 LEU A O 1
ATOM 1748 N N . ALA A 1 226 ? -33.308 -10.328 53.021 1.00 94.12 226 ALA A N 1
ATOM 1749 C CA . ALA A 1 226 ? -34.186 -11.495 52.959 1.00 94.12 226 ALA A CA 1
ATOM 1750 C C . ALA A 1 226 ? -34.142 -12.295 54.270 1.00 94.12 226 ALA A C 1
ATOM 1752 O O . ALA A 1 226 ? -35.188 -12.675 54.792 1.00 94.12 226 ALA A O 1
ATOM 1753 N N . LYS A 1 227 ? -32.941 -12.500 54.821 1.00 94.19 227 LYS A N 1
ATOM 1754 C CA . LYS A 1 227 ? -32.738 -13.208 56.088 1.00 94.19 227 LYS A CA 1
ATOM 1755 C C . LYS A 1 227 ? -33.314 -12.446 57.285 1.00 94.19 227 LYS A C 1
ATOM 1757 O O . LYS A 1 227 ? -34.016 -13.040 58.095 1.00 94.19 227 LYS A O 1
ATOM 1762 N N . GLU A 1 228 ? -33.079 -11.139 57.384 1.00 94.00 228 GLU A N 1
ATOM 1763 C CA . GLU A 1 228 ? -33.639 -10.305 58.459 1.00 94.00 228 GLU A CA 1
ATOM 1764 C C . GLU A 1 228 ? -35.177 -10.276 58.430 1.00 94.00 228 GLU A C 1
ATOM 1766 O O . GLU A 1 228 ? -35.829 -10.276 59.481 1.00 94.00 228 GLU A O 1
ATOM 1771 N N . ASN A 1 229 ? -35.775 -10.308 57.235 1.00 93.81 229 ASN A N 1
ATOM 1772 C CA . ASN A 1 229 ? -37.221 -10.438 57.083 1.00 93.81 229 ASN A CA 1
ATOM 1773 C C . ASN A 1 229 ? -37.736 -11.830 57.477 1.00 93.81 229 ASN A C 1
ATOM 1775 O O . ASN A 1 229 ? -38.788 -11.913 58.111 1.00 93.81 229 ASN A O 1
ATOM 1779 N N . GLU A 1 230 ? -37.014 -12.910 57.158 1.00 92.69 230 GLU A N 1
ATOM 1780 C CA . GLU A 1 230 ? -37.340 -14.262 57.642 1.00 92.69 230 GLU A CA 1
ATOM 1781 C C . GLU A 1 230 ? -37.289 -14.336 59.180 1.00 92.69 230 GLU A C 1
ATOM 1783 O O . GLU A 1 230 ? -38.217 -14.856 59.805 1.00 92.69 230 G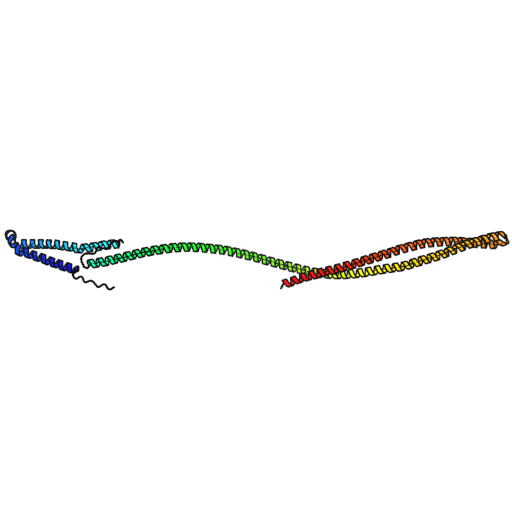LU A O 1
ATOM 1788 N N . ASP A 1 231 ? -36.267 -13.753 59.811 1.00 93.12 231 ASP A N 1
ATOM 1789 C CA . ASP A 1 231 ? -36.158 -13.678 61.275 1.00 93.12 231 ASP A CA 1
ATOM 1790 C C . ASP A 1 231 ? -37.305 -12.850 61.881 1.00 93.12 231 ASP A C 1
ATOM 1792 O O . ASP A 1 231 ? -37.911 -13.216 62.894 1.00 93.12 231 ASP A O 1
ATOM 1796 N N . SER A 1 232 ? -37.670 -11.747 61.230 1.00 93.69 232 SER A N 1
ATOM 1797 C CA . SER A 1 232 ? -38.788 -10.912 61.664 1.00 93.69 232 SER A CA 1
ATOM 1798 C C . SER A 1 232 ? -40.143 -11.611 61.499 1.00 93.69 232 SER A C 1
ATOM 1800 O O . SER A 1 232 ? -41.001 -11.464 62.371 1.00 93.69 232 SER A O 1
ATOM 1802 N N . MET A 1 233 ? -40.328 -12.455 60.475 1.00 91.94 233 MET A N 1
ATOM 1803 C CA . MET A 1 233 ? -41.511 -13.321 60.358 1.00 91.94 233 MET A CA 1
ATOM 1804 C C . MET A 1 233 ? -41.649 -14.268 61.556 1.00 91.94 233 MET A C 1
ATOM 1806 O O . MET A 1 233 ? -42.765 -14.473 62.036 1.00 91.94 233 MET A O 1
ATOM 1810 N N . GLN A 1 234 ? -40.545 -14.802 62.092 1.00 91.81 234 GLN A N 1
ATOM 1811 C CA . GLN A 1 234 ? -40.595 -15.625 63.309 1.00 91.81 234 GLN A CA 1
ATOM 1812 C C . GLN A 1 234 ? -41.068 -14.815 64.524 1.00 91.81 234 GLN A C 1
ATOM 1814 O O . GLN A 1 234 ? -41.809 -15.325 65.367 1.00 91.81 234 GLN A O 1
ATOM 1819 N N . ASN A 1 235 ? -40.666 -13.546 64.626 1.00 93.00 235 ASN A N 1
ATOM 1820 C CA . ASN A 1 235 ? -41.128 -12.658 65.695 1.00 93.00 235 ASN A CA 1
ATOM 1821 C C . ASN A 1 235 ? -42.621 -12.328 65.556 1.00 93.00 235 ASN A C 1
ATOM 1823 O O . ASN A 1 235 ? -43.336 -12.330 66.558 1.00 93.00 235 ASN A O 1
ATOM 1827 N N . VAL A 1 236 ? -43.103 -12.115 64.329 1.00 93.62 236 VAL A N 1
ATOM 1828 C CA . VAL A 1 236 ? -44.529 -11.907 64.028 1.00 93.62 236 VAL A CA 1
ATOM 1829 C C . VAL A 1 236 ? -45.353 -13.154 64.370 1.00 93.62 236 VAL A C 1
ATOM 1831 O O . VAL A 1 236 ? -46.387 -13.028 65.018 1.00 93.62 236 VAL A O 1
ATOM 1834 N N . GLN A 1 237 ? -44.869 -14.361 64.052 1.00 90.69 237 GLN A N 1
ATOM 1835 C CA . GLN A 1 237 ? -45.523 -15.618 64.453 1.00 90.69 237 GLN A CA 1
ATOM 1836 C C . GLN A 1 237 ? -45.609 -15.774 65.978 1.00 90.69 237 GLN A C 1
ATOM 1838 O O . GLN A 1 237 ? -46.662 -16.118 66.512 1.00 90.69 237 GLN A O 1
ATOM 1843 N N . LYS A 1 238 ? -44.525 -15.466 66.705 1.00 92.44 238 LYS A N 1
ATOM 1844 C CA . LYS A 1 238 ? -44.538 -15.465 68.180 1.00 92.44 238 LYS A CA 1
ATOM 1845 C C . LYS A 1 238 ? -45.521 -14.436 68.740 1.00 92.44 238 LYS A C 1
ATOM 1847 O O . LYS A 1 238 ? -46.148 -14.690 69.766 1.00 92.44 238 LYS A O 1
ATOM 1852 N N . LEU A 1 239 ? -45.643 -13.270 68.101 1.00 93.06 239 LEU A N 1
ATOM 1853 C CA . LEU A 1 239 ? -46.619 -12.254 68.487 1.00 93.06 239 LEU A CA 1
ATOM 1854 C C . LEU A 1 239 ? -48.051 -12.756 68.264 1.00 93.06 239 LEU A C 1
ATOM 1856 O O . LEU A 1 239 ? -48.869 -12.632 69.169 1.00 93.06 239 LEU A O 1
ATOM 1860 N N . GLU A 1 240 ? -48.333 -13.386 67.122 1.00 90.88 240 GLU A N 1
ATOM 1861 C CA . GLU A 1 240 ? -49.632 -14.003 66.827 1.00 90.88 240 GLU A CA 1
ATOM 1862 C C . GLU A 1 240 ? -50.020 -15.054 67.885 1.00 90.88 240 GLU A C 1
ATOM 1864 O O . GLU A 1 240 ? -51.156 -15.080 68.362 1.00 90.88 240 GLU A O 1
ATOM 1869 N N . GLU A 1 241 ? -49.069 -15.891 68.310 1.00 91.44 241 GLU A N 1
ATOM 1870 C CA . GLU A 1 241 ? -49.287 -16.895 69.357 1.00 91.44 241 GLU A CA 1
ATOM 1871 C C . GLU A 1 241 ? -49.566 -16.255 70.726 1.00 91.44 241 GLU A C 1
ATOM 1873 O O . GLU A 1 241 ? -50.512 -16.644 71.416 1.00 91.44 241 GLU A O 1
ATOM 1878 N N . ARG A 1 242 ? -48.805 -15.218 71.104 1.00 91.81 242 ARG A N 1
ATOM 1879 C CA . ARG A 1 242 ? -49.055 -14.449 72.335 1.00 91.81 242 ARG A CA 1
ATOM 1880 C C . ARG A 1 242 ? -50.422 -13.771 72.314 1.00 91.81 242 ARG A C 1
ATOM 1882 O O . ARG A 1 242 ? -51.107 -13.769 73.331 1.00 91.81 242 ARG A O 1
ATOM 1889 N N . MET A 1 243 ? -50.850 -13.244 71.170 1.00 91.75 243 MET A N 1
ATOM 1890 C CA . MET A 1 243 ? -52.173 -12.632 71.016 1.00 91.75 243 MET A CA 1
ATOM 1891 C C . MET A 1 243 ? -53.298 -13.647 71.245 1.00 91.75 243 MET A C 1
ATOM 1893 O O . MET A 1 243 ? -54.236 -13.343 71.980 1.00 91.75 243 MET A O 1
ATOM 1897 N N . LYS A 1 244 ? -53.165 -14.878 70.728 1.00 89.69 244 LYS A N 1
ATOM 1898 C CA . LYS A 1 244 ? -54.109 -15.982 71.005 1.00 89.69 244 LYS A CA 1
ATOM 1899 C C . LYS A 1 244 ? -54.158 -16.344 72.493 1.00 89.69 244 LYS A C 1
ATOM 1901 O O . LYS A 1 244 ? -55.229 -16.611 73.033 1.00 89.69 244 LYS A O 1
ATOM 1906 N N . GLN A 1 245 ? -53.014 -16.324 73.179 1.00 91.31 245 GLN A N 1
ATOM 1907 C CA . GLN A 1 245 ? -52.964 -16.549 74.629 1.00 91.31 245 GLN A CA 1
ATOM 1908 C C . GLN A 1 245 ? -53.690 -15.438 75.403 1.00 91.31 245 GLN A C 1
ATOM 1910 O O . GLN A 1 245 ? -54.459 -15.735 76.317 1.00 91.31 245 GLN A O 1
ATOM 1915 N N . VAL A 1 246 ? -53.492 -14.169 75.029 1.00 92.00 246 VAL A N 1
ATOM 1916 C CA . VAL A 1 246 ? -54.190 -13.035 75.660 1.00 92.00 246 VAL A CA 1
ATOM 1917 C C . VAL A 1 246 ? -55.692 -13.089 75.373 1.00 92.00 246 VAL A C 1
ATOM 1919 O O . VAL A 1 246 ? -56.484 -12.877 76.287 1.00 92.00 246 VAL A O 1
ATOM 1922 N N . GLU A 1 247 ? -56.104 -13.443 74.154 1.00 91.94 247 GLU A N 1
ATOM 1923 C CA . GLU A 1 247 ? -57.517 -13.644 73.807 1.00 91.94 247 GLU A CA 1
ATOM 1924 C C . GLU A 1 247 ? -58.168 -14.711 74.694 1.00 91.94 247 GLU A C 1
ATOM 1926 O O . GLU A 1 247 ? -59.257 -14.490 75.230 1.00 91.94 247 GLU A O 1
ATOM 1931 N N . HIS A 1 248 ? -57.475 -15.831 74.929 1.00 91.38 248 HIS A N 1
ATOM 1932 C CA . HIS A 1 248 ? -57.952 -16.869 75.837 1.00 91.38 248 HIS A CA 1
ATOM 1933 C C . HIS A 1 248 ? -58.123 -16.348 77.273 1.00 91.38 248 HIS A C 1
ATOM 1935 O O . HIS A 1 248 ? -59.160 -16.589 77.892 1.00 91.38 248 HIS A O 1
ATOM 1941 N N . ILE A 1 249 ? -57.156 -15.579 77.788 1.00 91.69 249 ILE A N 1
ATOM 1942 C CA . ILE A 1 249 ? -57.247 -14.961 79.122 1.00 91.69 249 ILE A CA 1
ATOM 1943 C C . ILE A 1 249 ? -58.450 -14.014 79.199 1.00 91.69 249 ILE A C 1
ATOM 1945 O O . ILE A 1 249 ? -59.228 -14.089 80.147 1.00 91.69 249 ILE A O 1
ATOM 1949 N N . VAL A 1 250 ? -58.646 -13.155 78.198 1.00 93.19 250 VAL A N 1
ATOM 1950 C CA . VAL A 1 250 ? -59.770 -12.205 78.157 1.00 93.19 250 VAL A CA 1
ATOM 1951 C C . VAL A 1 250 ? -61.113 -12.934 78.074 1.00 93.19 250 VAL A C 1
ATOM 1953 O O . VAL A 1 250 ? -62.065 -12.535 78.745 1.00 93.19 250 VAL A O 1
ATOM 1956 N N . SER A 1 251 ? -61.187 -14.051 77.341 1.00 91.06 251 SER A N 1
ATOM 1957 C CA . SER A 1 251 ? -62.370 -14.920 77.322 1.00 91.06 251 SER A CA 1
ATOM 1958 C C . SER A 1 251 ? -62.674 -15.512 78.701 1.00 91.06 251 SER A C 1
ATOM 1960 O O . SER A 1 251 ? -63.843 -15.582 79.082 1.00 91.06 251 SER A O 1
ATOM 1962 N N . VAL A 1 252 ? -61.653 -15.930 79.457 1.00 92.81 252 VAL A N 1
ATOM 1963 C CA . VAL A 1 252 ? -61.822 -16.419 80.835 1.00 92.81 252 VAL A CA 1
ATOM 1964 C C . VAL A 1 252 ? -62.284 -15.286 81.755 1.00 92.81 252 VAL A C 1
ATOM 1966 O O . VAL A 1 252 ? -63.195 -15.491 82.551 1.00 92.81 252 VAL A O 1
ATOM 1969 N N . VAL A 1 253 ? -61.726 -14.079 81.620 1.00 91.69 253 VAL A N 1
ATOM 1970 C CA . VAL A 1 253 ? -62.147 -12.899 82.397 1.00 91.69 253 VAL A CA 1
ATOM 1971 C C . VAL A 1 253 ? -63.605 -12.530 82.114 1.00 91.69 253 VAL A C 1
ATOM 1973 O O . VAL A 1 253 ? -64.353 -12.310 83.061 1.00 91.69 253 VAL A O 1
ATOM 1976 N N . SER A 1 254 ? -64.040 -12.523 80.849 1.00 91.50 254 SER A N 1
ATOM 1977 C CA . SER A 1 254 ? -65.451 -12.302 80.484 1.00 91.50 254 SER A CA 1
ATOM 1978 C C . SER A 1 254 ? -66.362 -13.386 81.077 1.00 91.50 254 SER A C 1
ATOM 1980 O O . SER A 1 254 ? -67.412 -13.073 81.639 1.00 91.50 254 SER A O 1
ATOM 1982 N N . ALA A 1 255 ? -65.937 -14.656 81.060 1.00 90.50 255 ALA A N 1
ATOM 1983 C CA . ALA A 1 255 ? -66.683 -15.742 81.696 1.00 90.50 255 ALA A CA 1
ATOM 1984 C C . ALA A 1 255 ? -66.796 -15.561 83.224 1.00 90.50 255 ALA A C 1
ATOM 1986 O O . ALA A 1 255 ? -67.885 -15.725 83.777 1.00 90.50 255 ALA A O 1
ATOM 1987 N N . ILE A 1 256 ? -65.709 -15.167 83.900 1.00 91.12 256 ILE A N 1
ATOM 1988 C CA . ILE A 1 256 ? -65.702 -14.862 85.341 1.00 91.12 256 ILE A CA 1
ATOM 1989 C C . ILE A 1 256 ? -66.596 -13.657 85.641 1.00 91.12 256 ILE A C 1
ATOM 1991 O O . ILE A 1 256 ? -67.371 -13.704 86.594 1.00 91.12 256 ILE A O 1
ATOM 1995 N N . ALA A 1 257 ? -66.525 -12.592 84.842 1.00 92.25 257 ALA A N 1
ATOM 1996 C CA . ALA A 1 257 ? -67.356 -11.402 84.996 1.00 92.25 257 ALA A CA 1
ATOM 1997 C C . ALA A 1 257 ? -68.846 -11.745 84.843 1.00 92.25 257 ALA A C 1
ATOM 1999 O O . ALA A 1 257 ? -69.647 -11.411 85.711 1.00 92.25 257 ALA A O 1
ATOM 2000 N N . SER A 1 258 ? -69.211 -12.523 83.821 1.00 89.88 258 SER A N 1
ATOM 2001 C CA . SER A 1 258 ? -70.577 -13.021 83.621 1.00 89.88 258 SER A CA 1
ATOM 2002 C C . SER A 1 258 ? -71.057 -13.902 84.786 1.00 89.88 258 SER A C 1
ATOM 2004 O O . SER A 1 258 ? -72.161 -13.720 85.306 1.00 89.88 258 SER A O 1
ATOM 2006 N N . GLN A 1 259 ? -70.204 -14.806 85.280 1.00 92.31 259 GLN A N 1
ATOM 2007 C CA . GLN A 1 259 ? -70.509 -15.633 86.450 1.00 92.31 259 GLN A CA 1
ATOM 2008 C C . GLN A 1 259 ? -70.662 -14.794 87.729 1.00 92.31 259 GLN A C 1
ATOM 2010 O O . GLN A 1 259 ? -71.563 -15.047 88.529 1.00 92.31 259 GLN A O 1
ATOM 2015 N N . THR A 1 260 ? -69.822 -13.775 87.912 1.00 92.75 260 THR A N 1
ATOM 2016 C CA . THR A 1 260 ? -69.870 -12.851 89.056 1.00 92.75 260 THR A CA 1
ATOM 2017 C C . THR A 1 260 ? -71.124 -11.985 89.000 1.00 92.75 260 THR A C 1
ATOM 2019 O O . THR A 1 260 ? -71.775 -11.804 90.023 1.00 92.75 260 THR A O 1
ATOM 2022 N N . ASN A 1 261 ? -71.525 -11.531 87.810 1.00 90.94 261 ASN A N 1
ATOM 2023 C CA . ASN A 1 261 ? -72.773 -10.806 87.578 1.00 90.94 261 ASN A CA 1
ATOM 2024 C C . ASN A 1 261 ? -73.993 -11.662 87.964 1.00 90.94 261 ASN A C 1
ATOM 2026 O O . ASN A 1 261 ? -74.885 -11.187 88.663 1.00 90.94 261 ASN A O 1
ATOM 2030 N N . LEU A 1 262 ? -74.004 -12.952 87.597 1.00 90.44 262 LEU A N 1
ATOM 2031 C CA . LEU A 1 262 ? -75.056 -13.898 88.000 1.00 90.44 262 LEU A CA 1
ATOM 2032 C C . LEU A 1 262 ? -75.074 -14.165 89.514 1.00 90.44 262 LEU A C 1
ATOM 2034 O O . LEU A 1 262 ? -76.146 -14.206 90.119 1.00 90.44 262 LEU A O 1
ATOM 2038 N N . LEU A 1 263 ? -73.907 -14.333 90.142 1.00 89.12 263 LEU A N 1
ATOM 2039 C CA . LEU A 1 263 ? -73.794 -14.506 91.595 1.00 89.12 263 LEU A CA 1
ATOM 2040 C C . LEU A 1 263 ? -74.263 -13.257 92.351 1.00 89.12 263 LEU A C 1
ATOM 2042 O O . LEU A 1 263 ? -75.004 -13.376 93.326 1.00 89.12 263 LEU A O 1
ATOM 2046 N N . ALA A 1 264 ? -73.873 -12.073 91.880 1.00 90.56 264 ALA A N 1
ATOM 2047 C CA . ALA A 1 264 ? -74.274 -10.790 92.438 1.00 90.56 264 ALA A CA 1
ATOM 2048 C C . ALA A 1 264 ? -75.777 -10.541 92.264 1.00 90.56 264 ALA A C 1
ATOM 2050 O O . ALA A 1 264 ? -76.436 -10.116 93.206 1.00 90.56 264 ALA A O 1
ATOM 2051 N N . LEU A 1 265 ? -76.350 -10.896 91.109 1.00 87.19 265 LEU A N 1
ATOM 2052 C CA . LEU A 1 265 ? -77.793 -10.849 90.875 1.00 87.19 265 LEU A CA 1
ATOM 2053 C C . LEU A 1 265 ? -78.552 -11.757 91.856 1.00 87.19 265 LEU A C 1
ATOM 2055 O O . LEU A 1 265 ? -79.514 -11.312 92.479 1.00 87.19 265 LEU A O 1
ATOM 2059 N N . ASN A 1 266 ? -78.094 -12.999 92.043 1.00 86.56 266 ASN A N 1
ATOM 2060 C CA . ASN A 1 266 ? -78.683 -13.923 93.016 1.00 86.56 266 ASN A CA 1
ATOM 2061 C C . ASN A 1 266 ? -78.576 -13.383 94.454 1.00 86.56 266 ASN A C 1
ATOM 2063 O O . ASN A 1 266 ? -79.536 -13.478 95.218 1.00 86.56 266 ASN A O 1
ATOM 2067 N N . ALA A 1 267 ? -77.442 -12.774 94.815 1.00 86.56 267 ALA A N 1
ATOM 2068 C CA . ALA A 1 267 ? -77.243 -12.150 96.121 1.00 86.56 267 ALA A CA 1
ATOM 2069 C C . ALA A 1 267 ? -78.136 -10.911 96.328 1.00 86.56 267 ALA A C 1
ATOM 2071 O O . ALA A 1 267 ? -78.717 -10.765 97.401 1.00 86.56 267 ALA A O 1
ATOM 2072 N N . SER A 1 268 ? -78.308 -10.057 95.311 1.00 86.19 268 SER A N 1
ATOM 2073 C CA . SER A 1 268 ? -79.230 -8.911 95.342 1.00 86.19 268 SER A CA 1
ATOM 2074 C C . SER A 1 268 ? -80.684 -9.358 95.515 1.00 86.19 268 SER A C 1
ATOM 2076 O O . SER A 1 268 ? -81.421 -8.750 96.292 1.00 86.19 268 SER A O 1
ATOM 2078 N N . ILE A 1 269 ? -81.095 -10.442 94.840 1.00 83.12 269 ILE A N 1
ATOM 2079 C CA . ILE A 1 269 ? -82.436 -11.034 94.985 1.00 83.12 269 ILE A CA 1
ATOM 2080 C C . ILE A 1 269 ? -82.656 -11.528 96.421 1.00 83.12 269 ILE A C 1
ATOM 2082 O O . ILE A 1 269 ? -83.670 -11.194 97.036 1.00 83.12 269 ILE A O 1
ATOM 2086 N N . GLU A 1 270 ? -81.710 -12.282 96.987 1.00 84.88 270 GLU A N 1
ATOM 2087 C CA . GLU A 1 270 ? -81.858 -12.837 98.339 1.00 84.88 270 GLU A CA 1
ATOM 2088 C C . GLU A 1 270 ? -81.758 -11.749 99.428 1.00 84.88 270 GLU A C 1
ATOM 2090 O O . GLU A 1 270 ? -82.475 -11.793 100.429 1.00 84.88 270 GLU A O 1
ATOM 2095 N N . ALA A 1 271 ? -80.958 -10.703 99.200 1.00 83.31 271 ALA A N 1
ATOM 2096 C CA . ALA A 1 271 ? -80.891 -9.530 100.068 1.00 83.31 271 ALA A CA 1
ATOM 2097 C C . ALA A 1 271 ? -82.196 -8.710 100.054 1.00 83.31 271 ALA A C 1
ATOM 2099 O O . ALA A 1 271 ? -82.643 -8.261 101.110 1.00 83.31 271 ALA A O 1
ATOM 2100 N N . ALA A 1 272 ? -82.854 -8.569 98.895 1.00 79.94 272 ALA A N 1
ATOM 2101 C CA . ALA A 1 272 ? -84.189 -7.970 98.799 1.00 79.94 272 ALA A CA 1
ATOM 2102 C C . ALA A 1 272 ? -85.254 -8.815 99.527 1.00 79.94 272 ALA A C 1
ATOM 2104 O O . ALA A 1 272 ? -86.190 -8.274 100.119 1.00 79.94 272 ALA A O 1
ATOM 2105 N N . ARG A 1 273 ? -85.083 -10.144 99.539 1.00 80.81 273 ARG A N 1
ATOM 2106 C CA . ARG A 1 273 ? -85.964 -11.105 100.219 1.00 80.81 273 ARG A CA 1
ATOM 2107 C C . ARG A 1 273 ? -85.876 -11.038 101.749 1.00 80.81 273 ARG A C 1
ATOM 2109 O O . ARG A 1 273 ? -86.875 -11.281 102.421 1.00 80.81 273 ARG A O 1
ATOM 2116 N N . ALA A 1 274 ? -84.716 -10.669 102.295 1.00 80.75 274 ALA A N 1
ATOM 2117 C CA . ALA A 1 274 ? -84.480 -10.488 103.733 1.00 80.75 274 ALA A CA 1
ATOM 2118 C C . ALA A 1 274 ? -85.019 -9.153 104.308 1.00 80.75 274 ALA A C 1
ATOM 2120 O O . ALA A 1 274 ? -84.882 -8.896 105.508 1.00 80.75 274 ALA A O 1
ATOM 2121 N N . GLY A 1 275 ? -85.638 -8.298 103.481 1.00 75.69 275 GLY A N 1
ATOM 2122 C CA . GLY A 1 275 ? -86.274 -7.049 103.916 1.00 75.69 275 GLY A CA 1
ATOM 2123 C C . GLY A 1 275 ? -85.291 -6.048 104.542 1.00 75.69 275 GLY A C 1
ATOM 2124 O O . GLY A 1 275 ? -84.191 -5.839 104.035 1.00 75.69 275 GLY A O 1
ATOM 2125 N N . GLU A 1 276 ? -85.670 -5.425 105.664 1.00 72.25 276 GLU A N 1
ATOM 2126 C CA . GLU A 1 276 ? -84.859 -4.393 106.343 1.00 72.25 276 GLU A CA 1
ATOM 2127 C C . GLU A 1 276 ? -83.489 -4.910 106.836 1.00 72.25 276 GLU A C 1
ATOM 2129 O O . GLU A 1 276 ? -82.529 -4.143 106.886 1.00 72.25 276 GLU A O 1
ATOM 2134 N N . HIS A 1 277 ? -83.348 -6.213 107.123 1.00 72.19 277 HIS A N 1
ATOM 2135 C CA . HIS A 1 277 ? -82.077 -6.812 107.561 1.00 72.19 277 HIS A CA 1
ATOM 2136 C C . HIS A 1 277 ? -81.078 -7.058 106.413 1.00 72.19 277 HIS A C 1
ATOM 2138 O O . HIS A 1 277 ? -79.879 -7.169 106.662 1.00 72.19 277 HIS A O 1
ATOM 2144 N N . GLY A 1 278 ? -81.545 -7.124 105.159 1.00 79.62 278 GLY A N 1
ATOM 2145 C CA . GLY A 1 278 ? -80.716 -7.373 103.969 1.00 79.62 278 GLY A CA 1
ATOM 2146 C C . GLY A 1 278 ? -80.234 -6.109 103.254 1.00 79.62 278 GLY A C 1
ATOM 2147 O O . GLY A 1 278 ? -79.456 -6.190 102.306 1.00 79.62 278 GLY A O 1
ATOM 2148 N N . ARG A 1 279 ? -80.661 -4.927 103.710 1.00 76.38 279 ARG A N 1
ATOM 2149 C CA . ARG A 1 279 ? -80.495 -3.652 102.997 1.00 76.38 279 ARG A CA 1
ATOM 2150 C C . ARG A 1 279 ? -79.030 -3.283 102.720 1.00 76.38 279 ARG A C 1
ATOM 2152 O O . ARG A 1 279 ? -78.719 -2.830 101.625 1.00 76.38 279 ARG A O 1
ATOM 2159 N N . GLY A 1 280 ? -78.122 -3.528 103.672 1.00 80.06 280 GLY A N 1
ATOM 2160 C CA . GLY A 1 280 ? -76.678 -3.313 103.483 1.00 80.06 280 GLY A CA 1
ATOM 2161 C C . GLY A 1 280 ? -76.034 -4.311 102.512 1.00 80.06 280 GLY A C 1
ATOM 2162 O O . GLY A 1 280 ? -75.188 -3.928 101.709 1.00 80.06 280 GLY A O 1
ATOM 2163 N N . PHE A 1 281 ? -76.483 -5.571 102.526 1.00 84.25 281 PHE A N 1
ATOM 2164 C CA . PHE A 1 281 ? -76.023 -6.607 101.594 1.00 84.25 281 PHE A CA 1
ATOM 2165 C C . PHE A 1 281 ? -76.511 -6.359 100.162 1.00 84.25 281 PHE A C 1
ATOM 2167 O O . PHE A 1 281 ? -75.752 -6.578 99.225 1.00 84.25 281 PHE A O 1
ATOM 2174 N N . ALA A 1 282 ? -77.737 -5.855 99.989 1.00 83.69 282 ALA A N 1
ATOM 2175 C CA . ALA A 1 282 ? -78.294 -5.519 98.678 1.00 83.69 282 ALA A CA 1
ATOM 2176 C C . ALA A 1 282 ? -77.484 -4.419 97.972 1.00 83.69 282 ALA A C 1
ATOM 2178 O O . ALA A 1 282 ? -77.257 -4.505 96.770 1.00 83.69 282 ALA A O 1
ATOM 2179 N N . VAL A 1 283 ? -77.005 -3.414 98.719 1.00 84.19 283 VAL A N 1
ATOM 2180 C CA . VAL A 1 283 ? -76.150 -2.347 98.169 1.00 84.19 283 VAL A CA 1
ATOM 2181 C C . VAL A 1 283 ? -74.810 -2.911 97.694 1.00 84.19 283 VAL A C 1
ATOM 2183 O O . VAL A 1 283 ? -74.377 -2.596 96.592 1.00 84.19 283 VAL A O 1
ATOM 2186 N N . VAL A 1 284 ? -74.174 -3.781 98.486 1.00 87.62 284 VAL A N 1
ATOM 2187 C CA . VAL A 1 284 ? -72.905 -4.420 98.093 1.00 87.62 284 VAL A CA 1
ATOM 2188 C C . VAL A 1 284 ? -73.103 -5.340 96.887 1.00 87.62 284 VAL A C 1
ATOM 2190 O O . VAL A 1 284 ? -72.299 -5.306 95.963 1.00 87.62 284 VAL A O 1
ATOM 2193 N N . ALA A 1 285 ? -74.173 -6.137 96.863 1.00 88.94 285 ALA A N 1
ATOM 2194 C CA . ALA A 1 285 ? -74.468 -7.031 95.749 1.00 88.94 285 ALA A CA 1
ATOM 2195 C C . ALA A 1 285 ? -74.754 -6.263 94.446 1.00 88.94 285 ALA A C 1
ATOM 2197 O O . ALA A 1 285 ? -74.249 -6.653 93.396 1.00 88.94 285 ALA A O 1
ATOM 2198 N N . GLU A 1 286 ? -75.469 -5.135 94.501 1.00 87.12 286 GLU A N 1
ATOM 2199 C CA . GLU A 1 286 ? -75.694 -4.283 93.326 1.00 87.12 286 GLU A CA 1
ATOM 2200 C C . GLU A 1 286 ? -74.404 -3.602 92.838 1.00 87.12 286 GLU A C 1
ATOM 2202 O O . GLU A 1 286 ? -74.182 -3.508 91.630 1.00 87.12 286 GLU A O 1
ATOM 2207 N N . GLU A 1 287 ? -73.511 -3.199 93.748 1.00 90.56 287 GLU A N 1
ATOM 2208 C CA . GLU A 1 287 ? -72.204 -2.637 93.384 1.00 90.56 287 GLU A CA 1
ATOM 2209 C C . GLU A 1 287 ? -71.295 -3.695 92.730 1.00 90.56 287 GLU A C 1
ATOM 2211 O O . GLU A 1 287 ? -70.677 -3.436 91.698 1.00 90.56 287 GLU A O 1
ATOM 2216 N N . VAL A 1 288 ? -71.274 -4.928 93.258 1.00 92.19 288 VAL A N 1
ATOM 2217 C CA . VAL A 1 288 ? -70.555 -6.059 92.640 1.00 92.19 288 VAL A CA 1
ATOM 2218 C C . VAL A 1 288 ? -71.150 -6.405 91.272 1.00 92.19 288 VAL A C 1
ATOM 2220 O O . VAL A 1 288 ? -70.401 -6.701 90.343 1.00 92.19 288 VAL A O 1
ATOM 2223 N N . ARG A 1 289 ? -72.479 -6.332 91.119 1.00 89.81 289 ARG A N 1
ATOM 2224 C CA . ARG A 1 289 ? -73.170 -6.550 89.839 1.00 89.81 289 ARG A CA 1
ATOM 2225 C C . ARG A 1 289 ? -72.727 -5.528 88.794 1.00 89.81 289 ARG A C 1
ATOM 2227 O O . ARG A 1 289 ? -72.356 -5.916 87.691 1.00 89.81 289 ARG A O 1
ATOM 2234 N N . LYS A 1 290 ? -72.698 -4.241 89.157 1.00 90.06 290 LYS A N 1
ATOM 2235 C CA . LYS A 1 290 ? -72.180 -3.167 88.296 1.00 90.06 290 LYS A CA 1
ATOM 2236 C C . LYS A 1 290 ? -70.722 -3.383 87.905 1.00 90.06 290 LYS A C 1
ATOM 2238 O O . LYS A 1 290 ? -70.408 -3.309 86.723 1.00 90.06 290 LYS A O 1
ATOM 2243 N N . LEU A 1 291 ? -69.852 -3.693 88.868 1.00 90.88 291 LEU A N 1
ATOM 2244 C CA . LEU A 1 291 ? -68.433 -3.960 88.603 1.00 90.88 291 LEU A CA 1
ATOM 2245 C C . LEU A 1 291 ? -68.240 -5.161 87.670 1.00 90.88 291 LEU A C 1
ATOM 2247 O O . LEU A 1 291 ? -67.359 -5.147 86.811 1.00 90.88 291 LEU A O 1
ATOM 2251 N N . ALA A 1 292 ? -69.065 -6.199 87.818 1.00 91.56 292 ALA A N 1
ATOM 2252 C CA . ALA A 1 292 ? -69.047 -7.366 86.949 1.00 91.56 292 ALA A CA 1
ATOM 2253 C C . ALA A 1 292 ? -69.523 -7.037 85.522 1.00 91.56 292 ALA A C 1
ATOM 2255 O O . ALA A 1 292 ? -68.905 -7.492 84.562 1.00 91.56 292 ALA A O 1
ATOM 2256 N N . ASP A 1 293 ? -70.561 -6.212 85.368 1.00 89.88 293 ASP A N 1
ATOM 2257 C CA . ASP A 1 293 ? -71.062 -5.761 84.062 1.00 89.88 293 ASP A CA 1
ATOM 2258 C C . ASP A 1 293 ? -70.046 -4.840 83.351 1.00 89.88 293 ASP A C 1
ATOM 2260 O O . ASP A 1 293 ? -69.739 -5.030 82.172 1.00 89.88 293 ASP A O 1
ATOM 2264 N N . GLU A 1 294 ? -69.419 -3.910 84.084 1.00 91.25 294 GLU A N 1
ATOM 2265 C CA . GLU A 1 294 ? -68.306 -3.088 83.580 1.00 91.25 294 GLU A CA 1
ATOM 2266 C C . GLU A 1 294 ? -67.084 -3.937 83.196 1.00 91.25 294 GLU A C 1
ATOM 2268 O O . GLU A 1 294 ? -66.419 -3.654 82.192 1.00 91.25 294 GLU A O 1
ATOM 2273 N N . SER A 1 295 ? -66.800 -5.000 83.957 1.00 93.06 295 SER A N 1
ATOM 2274 C CA . SER A 1 295 ? -65.720 -5.946 83.655 1.00 93.06 295 SER A CA 1
ATOM 2275 C C . SER A 1 295 ? -66.007 -6.752 82.387 1.00 93.06 295 SER A C 1
ATOM 2277 O O . SER A 1 295 ? -65.108 -6.901 81.560 1.00 93.06 295 SER A O 1
ATOM 2279 N N . ASP A 1 296 ? -67.243 -7.228 82.184 1.00 90.88 296 ASP A N 1
ATOM 2280 C CA . ASP A 1 296 ? -67.637 -7.936 80.956 1.00 90.88 296 ASP A CA 1
ATOM 2281 C C . ASP A 1 296 ? -67.591 -7.004 79.736 1.00 90.88 296 ASP A C 1
ATOM 2283 O O . ASP A 1 296 ? -67.033 -7.357 78.694 1.00 90.88 296 ASP A O 1
ATOM 2287 N N . HIS A 1 297 ? -68.092 -5.773 79.874 1.00 92.06 297 HIS A N 1
ATOM 2288 C CA . HIS A 1 297 ? -68.014 -4.765 78.818 1.00 92.06 297 HIS A CA 1
ATOM 2289 C C . HIS A 1 297 ? -66.556 -4.430 78.453 1.00 9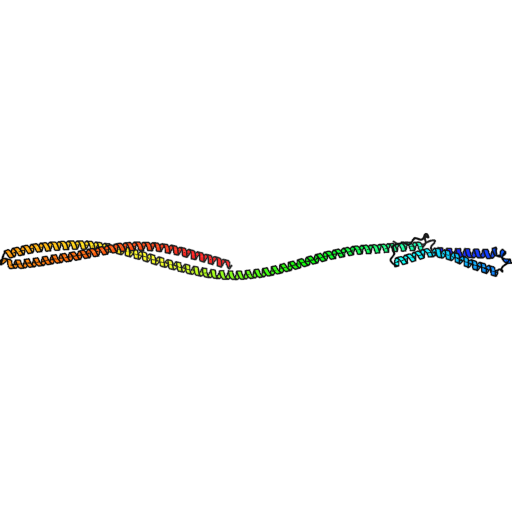2.06 297 HIS A C 1
ATOM 2291 O O . HIS A 1 297 ? -66.195 -4.377 77.274 1.00 92.06 297 HIS A O 1
ATOM 2297 N N . SER A 1 298 ? -65.690 -4.255 79.454 1.00 92.81 298 SER A N 1
ATOM 2298 C CA . SER A 1 298 ? -64.256 -4.017 79.245 1.00 92.81 298 SER A CA 1
ATOM 2299 C C . SER A 1 298 ? -63.573 -5.213 78.580 1.00 92.81 298 SER A C 1
ATOM 2301 O O . SER A 1 298 ? -62.807 -5.025 77.635 1.00 92.81 298 SER A O 1
ATOM 2303 N N . ALA A 1 299 ? -63.893 -6.441 78.999 1.00 92.38 299 ALA A N 1
ATOM 2304 C CA . ALA A 1 299 ? -63.367 -7.658 78.387 1.00 92.38 299 ALA A CA 1
ATOM 2305 C C . ALA A 1 299 ? -63.769 -7.774 76.907 1.00 92.38 299 ALA A C 1
ATOM 2307 O O . ALA A 1 299 ? -62.916 -8.052 76.068 1.00 92.38 299 ALA A O 1
ATOM 2308 N N . ARG A 1 300 ? -65.025 -7.469 76.548 1.00 90.00 300 ARG A N 1
ATOM 2309 C CA . ARG A 1 300 ? -65.477 -7.446 75.142 1.00 90.00 300 ARG A CA 1
ATOM 2310 C C . ARG A 1 300 ? -64.746 -6.403 74.301 1.00 90.00 300 ARG A C 1
ATOM 2312 O O . ARG A 1 300 ? -64.350 -6.705 73.176 1.00 90.00 300 ARG A O 1
ATOM 2319 N N . ASN A 1 301 ? -64.526 -5.205 74.845 1.00 91.94 301 ASN A N 1
ATOM 2320 C CA . ASN A 1 301 ? -63.743 -4.169 74.168 1.00 91.94 301 ASN A CA 1
ATOM 2321 C C . ASN A 1 301 ? -62.297 -4.623 73.929 1.00 91.94 301 ASN A C 1
ATOM 2323 O O . ASN A 1 301 ? -61.774 -4.445 72.829 1.00 91.94 301 ASN A O 1
ATOM 2327 N N . ILE A 1 302 ? -61.665 -5.259 74.924 1.00 93.50 302 ILE A N 1
ATOM 2328 C CA . ILE A 1 302 ? -60.321 -5.831 74.773 1.00 93.50 302 ILE A CA 1
ATOM 2329 C C . ILE A 1 302 ? -60.330 -6.944 73.717 1.00 93.50 302 ILE A C 1
ATOM 2331 O O . ILE A 1 302 ? -59.457 -6.952 72.855 1.00 93.50 302 ILE A O 1
ATOM 2335 N N . SER A 1 303 ? -61.324 -7.839 73.706 1.00 91.19 303 SER A N 1
ATOM 2336 C CA . SER A 1 303 ? -61.451 -8.866 72.662 1.00 91.19 303 SER A CA 1
ATOM 2337 C C . SER A 1 303 ? -61.556 -8.268 71.258 1.00 91.19 303 SER A C 1
ATOM 2339 O O . SER A 1 303 ? -60.925 -8.782 70.338 1.00 91.19 303 SER A O 1
ATOM 2341 N N . GLN A 1 304 ? -62.310 -7.180 71.073 1.00 91.81 304 GLN A N 1
ATOM 2342 C CA . GLN A 1 304 ? -62.389 -6.509 69.773 1.00 91.81 304 GLN A CA 1
ATOM 2343 C C . GLN A 1 304 ? -61.042 -5.897 69.363 1.00 91.81 304 GLN A C 1
ATOM 2345 O O . GLN A 1 304 ? -60.637 -6.034 68.209 1.00 91.81 304 GLN A O 1
ATOM 2350 N N . LEU A 1 305 ? -60.327 -5.261 70.298 1.00 92.44 305 LEU A N 1
ATOM 2351 C CA . LEU A 1 305 ? -58.980 -4.734 70.050 1.00 92.44 305 LEU A CA 1
ATOM 2352 C C . LEU A 1 305 ? -57.995 -5.849 69.674 1.00 92.44 305 LEU A C 1
ATOM 2354 O O . LEU A 1 305 ? -57.211 -5.673 68.745 1.00 92.44 305 LEU A O 1
ATOM 2358 N N . LEU A 1 306 ? -58.066 -7.002 70.346 1.00 92.94 306 LEU A N 1
ATOM 2359 C CA . LEU A 1 306 ? -57.224 -8.159 70.039 1.00 92.94 306 LEU A CA 1
ATOM 2360 C C . LEU A 1 306 ? -57.484 -8.698 68.632 1.00 92.94 306 LEU A C 1
ATOM 2362 O O . LEU A 1 306 ? -56.518 -8.974 67.929 1.00 92.94 306 LEU A O 1
ATOM 2366 N N . ARG A 1 307 ? -58.750 -8.791 68.196 1.00 90.38 307 ARG A N 1
ATOM 2367 C CA . ARG A 1 307 ? -59.090 -9.208 66.823 1.00 90.38 307 ARG A CA 1
ATOM 2368 C C . ARG A 1 307 ? -58.519 -8.254 65.782 1.00 90.38 307 ARG A C 1
ATOM 2370 O O . ARG A 1 307 ? -57.866 -8.704 64.849 1.00 90.38 307 ARG A O 1
ATOM 2377 N N . ASN A 1 308 ? -58.690 -6.946 65.982 1.00 92.94 308 ASN A N 1
ATOM 2378 C CA . ASN A 1 308 ? -58.135 -5.944 65.071 1.00 92.94 308 ASN A CA 1
ATOM 2379 C C . ASN A 1 308 ? -56.599 -6.054 64.986 1.00 92.94 308 ASN A C 1
ATOM 2381 O O . ASN A 1 308 ? -56.037 -6.047 63.896 1.00 92.94 308 ASN A O 1
ATOM 2385 N N . MET A 1 309 ? -55.915 -6.215 66.124 1.00 92.94 309 MET A N 1
ATOM 2386 C CA . MET A 1 309 ? -54.463 -6.425 66.146 1.00 92.94 309 MET A CA 1
ATOM 2387 C C . MET A 1 309 ? -54.051 -7.743 65.472 1.00 92.94 309 MET A C 1
ATOM 2389 O O . MET A 1 309 ? -52.993 -7.810 64.856 1.00 92.94 309 MET A O 1
ATOM 2393 N N . GLN A 1 310 ? -54.859 -8.798 65.577 1.00 89.81 310 GLN A N 1
ATOM 2394 C CA . GLN A 1 310 ? -54.596 -10.083 64.927 1.00 89.81 310 GLN A CA 1
ATOM 2395 C C . GLN A 1 310 ? -54.681 -9.961 63.398 1.00 89.81 310 GLN A C 1
ATOM 2397 O O . GLN A 1 310 ? -53.793 -10.458 62.702 1.00 89.81 310 GLN A O 1
ATOM 2402 N N . ASP A 1 311 ? -55.674 -9.225 62.891 1.00 92.62 311 ASP A N 1
ATOM 2403 C CA . ASP A 1 311 ? -55.793 -8.887 61.468 1.00 92.62 311 ASP A CA 1
ATOM 2404 C C . ASP A 1 311 ? -54.581 -8.067 60.986 1.00 92.62 311 ASP A C 1
ATOM 2406 O O . ASP A 1 311 ? -53.996 -8.368 59.941 1.00 92.62 311 ASP A O 1
ATOM 2410 N N . GLU A 1 312 ? -54.146 -7.064 61.759 1.00 93.38 312 GLU A N 1
ATOM 2411 C CA . GLU A 1 312 ? -52.947 -6.265 61.459 1.00 93.38 312 GLU A CA 1
ATOM 2412 C C . GLU A 1 312 ? -51.674 -7.129 61.422 1.00 93.38 312 GLU A C 1
ATOM 2414 O O . GLU A 1 312 ? -50.883 -7.032 60.480 1.00 93.38 312 GLU A O 1
ATOM 2419 N N . VAL A 1 313 ? -51.492 -8.024 62.398 1.00 94.06 313 VAL A N 1
ATOM 2420 C CA . VAL A 1 313 ? -50.371 -8.979 62.456 1.00 94.06 313 VAL A CA 1
ATOM 2421 C C . VAL A 1 313 ? -50.372 -9.900 61.236 1.00 94.06 313 VAL A C 1
ATOM 2423 O O . VAL A 1 313 ? -49.319 -10.124 60.633 1.00 94.06 313 VAL A O 1
ATOM 2426 N N . GLN A 1 314 ? -51.542 -10.387 60.816 1.00 91.44 314 GLN A N 1
ATOM 2427 C CA . GLN A 1 314 ? -51.662 -11.239 59.637 1.00 91.44 314 GLN A CA 1
ATOM 2428 C C . GLN A 1 314 ? -51.324 -10.477 58.347 1.00 91.44 314 GLN A C 1
ATOM 2430 O O . GLN A 1 314 ? -50.613 -11.004 57.487 1.00 91.44 314 GLN A O 1
ATOM 2435 N N . GLN A 1 315 ? -51.755 -9.218 58.220 1.00 93.69 315 GLN A N 1
ATOM 2436 C CA . GLN A 1 315 ? -51.367 -8.361 57.096 1.00 93.69 315 GLN A CA 1
ATOM 2437 C C . GLN A 1 315 ? -49.856 -8.111 57.051 1.00 93.69 315 GLN A C 1
ATOM 2439 O O . GLN A 1 315 ? -49.260 -8.153 55.969 1.00 93.69 315 GLN A O 1
ATOM 2444 N N . VAL A 1 316 ? -49.220 -7.877 58.204 1.00 94.62 316 VAL A N 1
ATOM 2445 C CA . VAL A 1 316 ? -47.760 -7.740 58.294 1.00 94.62 316 VAL A CA 1
ATOM 2446 C C . VAL A 1 316 ? -47.086 -9.036 57.840 1.00 94.62 316 VAL A C 1
ATOM 2448 O O . VAL A 1 316 ? -46.234 -8.982 56.957 1.00 94.62 316 VAL A O 1
ATOM 2451 N N . ALA A 1 317 ? -47.516 -10.201 58.333 1.00 92.12 317 ALA A N 1
ATOM 2452 C CA . ALA A 1 317 ? -46.953 -11.496 57.938 1.00 92.12 317 ALA A CA 1
ATOM 2453 C C . ALA A 1 317 ? -47.030 -11.750 56.418 1.00 92.12 317 ALA A C 1
ATOM 2455 O O . ALA A 1 317 ? -46.050 -12.195 55.809 1.00 92.12 317 ALA A O 1
ATOM 2456 N N . MET A 1 318 ? -48.165 -11.424 55.784 1.00 92.50 318 MET A N 1
ATOM 2457 C CA . MET A 1 318 ? -48.318 -11.534 54.328 1.00 92.50 318 MET A CA 1
ATOM 2458 C C . MET A 1 318 ? -47.338 -10.618 53.585 1.00 92.50 318 MET A C 1
ATOM 2460 O O . MET A 1 318 ? -46.657 -11.068 52.663 1.00 92.50 318 MET A O 1
ATOM 2464 N N . LYS A 1 319 ? -47.216 -9.350 54.006 1.00 93.62 319 LYS A N 1
ATOM 2465 C CA . LYS A 1 319 ? -46.271 -8.400 53.395 1.00 93.62 319 LYS A CA 1
ATOM 2466 C C . LYS A 1 319 ? -44.819 -8.848 53.547 1.00 93.62 319 LYS A C 1
ATOM 2468 O O . LYS A 1 319 ? -44.051 -8.703 52.602 1.00 93.62 319 LYS A O 1
ATOM 2473 N N . MET A 1 320 ? -44.444 -9.410 54.695 1.00 93.50 320 MET A N 1
ATOM 2474 C CA . MET A 1 320 ? -43.084 -9.916 54.912 1.00 93.50 320 MET A CA 1
ATOM 2475 C C . MET A 1 320 ? -42.779 -11.124 54.027 1.00 93.50 320 MET A C 1
ATOM 2477 O O . MET A 1 320 ? -41.712 -11.179 53.422 1.00 93.50 320 MET A O 1
ATOM 2481 N N . THR A 1 321 ? -43.736 -12.044 53.880 1.00 92.06 321 THR A N 1
ATOM 2482 C CA . THR A 1 321 ? -43.597 -13.201 52.981 1.00 92.06 321 THR A CA 1
ATOM 2483 C C . THR A 1 321 ? -43.350 -12.750 51.540 1.00 92.06 321 THR A C 1
ATOM 2485 O O . THR A 1 321 ? -42.446 -13.256 50.872 1.00 92.06 321 THR A O 1
ATOM 2488 N N . GLU A 1 322 ? -44.109 -11.755 51.075 1.00 94.31 322 GLU A N 1
ATOM 2489 C CA . GLU A 1 322 ? -43.920 -11.185 49.741 1.00 94.31 322 GLU A CA 1
ATOM 2490 C C . GLU A 1 322 ? -42.563 -10.476 49.608 1.00 94.31 322 GLU A C 1
ATOM 2492 O O . GLU A 1 322 ? -41.862 -10.672 48.618 1.00 94.31 322 GLU A O 1
ATOM 2497 N N . GLN A 1 323 ? -42.123 -9.721 50.622 1.00 94.00 323 GLN A N 1
ATOM 2498 C CA . GLN A 1 323 ? -40.803 -9.084 50.596 1.00 94.00 323 GLN A CA 1
ATOM 2499 C C . GLN A 1 323 ? -39.649 -10.091 50.532 1.00 94.00 323 GLN A C 1
ATOM 2501 O O . GLN A 1 323 ? -38.691 -9.856 49.799 1.00 94.00 323 GLN A O 1
ATOM 2506 N N . VAL A 1 324 ? -39.728 -11.217 51.252 1.00 94.31 324 VAL A N 1
ATOM 2507 C CA . VAL A 1 324 ? -38.714 -12.286 51.167 1.00 94.31 324 VAL A CA 1
ATOM 2508 C C . VAL A 1 324 ? -38.661 -12.867 49.755 1.00 94.31 324 VAL A C 1
ATOM 2510 O O . VAL A 1 324 ? -37.573 -13.085 49.217 1.00 94.31 324 VAL A O 1
ATOM 2513 N N . LYS A 1 325 ? -39.822 -13.100 49.133 1.00 94.75 325 LYS A N 1
ATOM 2514 C CA . LYS A 1 325 ? -39.901 -13.596 47.756 1.00 94.75 325 LYS A CA 1
ATOM 2515 C C . LYS A 1 325 ? -39.256 -12.615 46.772 1.00 94.75 325 LYS A C 1
ATOM 2517 O O . LYS A 1 325 ? -38.391 -13.028 46.002 1.00 94.75 325 LYS A O 1
ATOM 2522 N N . ILE A 1 326 ? -39.621 -11.333 46.846 1.00 95.88 326 ILE A N 1
ATOM 2523 C CA . ILE A 1 326 ? -39.054 -10.273 45.998 1.00 95.88 326 ILE A CA 1
ATOM 2524 C C . ILE A 1 326 ? -37.537 -10.179 46.194 1.00 95.88 326 ILE A C 1
ATOM 2526 O O . ILE A 1 326 ? -36.795 -10.150 45.218 1.00 95.88 326 ILE A O 1
ATOM 2530 N N . ALA A 1 327 ? -37.054 -10.196 47.440 1.00 95.56 327 ALA A N 1
ATOM 2531 C CA . ALA A 1 327 ? -35.624 -10.136 47.726 1.00 95.56 327 ALA A CA 1
ATOM 2532 C C . ALA A 1 327 ? -34.862 -11.327 47.114 1.00 95.56 327 ALA A C 1
ATOM 2534 O O . ALA A 1 327 ? -33.807 -11.145 46.510 1.00 95.56 327 ALA A O 1
ATOM 2535 N N . LYS A 1 328 ? -35.404 -12.548 47.195 1.00 93.12 328 LYS A N 1
ATOM 2536 C CA . LYS A 1 328 ? -34.789 -13.730 46.564 1.00 93.12 328 LYS A CA 1
ATOM 2537 C C . LYS A 1 328 ? -34.770 -13.636 45.035 1.00 93.12 328 LYS A C 1
ATOM 2539 O O . LYS A 1 328 ? -33.773 -14.013 44.419 1.00 93.12 328 LYS A O 1
ATOM 2544 N N . GLU A 1 329 ? -35.840 -13.137 44.418 1.00 95.50 329 GLU A N 1
ATOM 2545 C CA . GLU A 1 329 ? -35.885 -12.914 42.968 1.00 95.50 329 GLU A CA 1
ATOM 2546 C C . GLU A 1 329 ? -34.871 -11.848 42.525 1.00 95.50 329 GLU A C 1
ATOM 2548 O O . GLU A 1 329 ? -34.126 -12.078 41.571 1.00 95.50 329 GLU A O 1
ATOM 2553 N N . GLU A 1 330 ? -34.767 -10.729 43.242 1.00 95.25 330 GLU A N 1
ATOM 2554 C CA . GLU A 1 330 ? -33.800 -9.668 42.940 1.00 95.25 330 GLU A CA 1
ATOM 2555 C C . GLU A 1 330 ? -32.347 -10.115 43.152 1.00 95.25 330 GLU A C 1
ATOM 2557 O O . GLU A 1 330 ? -31.490 -9.806 42.323 1.00 95.25 330 GLU A O 1
ATOM 2562 N N . ALA A 1 331 ? -32.059 -10.932 44.173 1.00 94.19 331 ALA A N 1
ATOM 2563 C CA . ALA A 1 331 ? -30.737 -11.540 44.340 1.00 94.19 331 ALA A CA 1
ATOM 2564 C C . ALA A 1 331 ? -30.347 -12.388 43.115 1.00 94.19 331 ALA A C 1
ATOM 2566 O O . ALA A 1 331 ? -29.247 -12.240 42.582 1.00 94.19 331 ALA A O 1
ATOM 2567 N N . LYS A 1 332 ? -31.277 -13.203 42.599 1.00 93.81 332 LYS A N 1
ATOM 2568 C CA . LYS A 1 332 ? -31.059 -14.022 41.396 1.00 93.81 332 LYS A CA 1
ATOM 2569 C C . LYS A 1 332 ? -30.840 -13.172 40.136 1.00 93.81 332 LYS A C 1
ATOM 2571 O O . LYS A 1 332 ? -30.027 -13.525 39.283 1.00 93.81 332 LYS A O 1
ATOM 2576 N N . ARG A 1 333 ? -31.553 -12.048 39.997 1.00 94.38 333 ARG A N 1
ATOM 2577 C CA . ARG A 1 333 ? -31.338 -11.089 38.892 1.00 94.38 333 ARG A CA 1
ATOM 2578 C C . ARG A 1 333 ? -29.974 -10.405 39.004 1.00 94.38 333 ARG A C 1
ATOM 2580 O O . ARG A 1 333 ? -29.307 -10.206 37.986 1.00 94.38 333 ARG A O 1
ATOM 2587 N N . GLY A 1 334 ? -29.539 -10.100 40.225 1.00 94.50 334 GLY A N 1
ATOM 2588 C CA . GLY A 1 334 ? -28.198 -9.599 40.507 1.00 94.50 334 GLY A CA 1
ATOM 2589 C C . GLY A 1 334 ? -27.109 -10.584 40.076 1.00 94.50 334 GLY A C 1
ATOM 2590 O O . GLY A 1 334 ? -26.199 -10.189 39.354 1.00 94.50 334 GLY A O 1
ATOM 2591 N N . GLU A 1 335 ? -27.237 -11.867 40.430 1.00 92.31 335 GLU A N 1
ATOM 2592 C CA . GLU A 1 335 ? -26.296 -12.926 40.019 1.00 92.31 335 GLU A CA 1
ATOM 2593 C C . GLU A 1 335 ? -26.195 -13.054 38.489 1.00 92.31 335 GLU A C 1
ATOM 2595 O O . GLU A 1 335 ? -25.099 -13.141 37.936 1.00 92.31 335 GLU A O 1
ATOM 2600 N N . ALA A 1 336 ? -27.330 -13.000 37.782 1.00 94.25 336 ALA A N 1
ATOM 2601 C CA . ALA A 1 336 ? -27.339 -13.002 36.319 1.00 94.25 336 ALA A CA 1
ATOM 2602 C C . ALA A 1 336 ? -26.625 -11.769 35.730 1.00 94.25 336 ALA A C 1
ATOM 2604 O O . ALA A 1 336 ? -25.914 -11.879 34.732 1.00 94.25 336 ALA A O 1
ATOM 2605 N N . THR A 1 337 ? -26.773 -10.602 36.363 1.00 94.06 337 THR A N 1
ATOM 2606 C CA . THR A 1 337 ? -26.082 -9.373 35.942 1.00 94.06 337 THR A CA 1
ATOM 2607 C C . THR A 1 337 ? -24.573 -9.466 36.181 1.00 94.06 337 THR A C 1
ATOM 2609 O O . THR A 1 337 ? -23.795 -9.023 35.340 1.00 94.06 337 THR A O 1
ATOM 2612 N N . GLU A 1 338 ? -24.140 -10.094 37.279 1.00 92.62 338 GLU A N 1
ATOM 2613 C CA . GLU A 1 338 ? -22.719 -10.351 37.546 1.00 92.62 338 GLU A CA 1
ATOM 2614 C C . GLU A 1 338 ? -22.078 -11.215 36.445 1.00 92.62 338 GLU A C 1
ATOM 2616 O O . GLU A 1 338 ? -20.955 -10.937 36.018 1.00 92.62 338 GLU A O 1
ATOM 2621 N N . LEU A 1 339 ? -22.792 -12.231 35.945 1.00 93.25 339 LEU A N 1
ATOM 2622 C CA . LEU A 1 339 ? -22.319 -13.067 34.836 1.00 93.25 339 LEU A CA 1
ATOM 2623 C C . LEU A 1 339 ? -22.115 -12.244 33.554 1.00 93.25 339 LEU A C 1
ATOM 2625 O O . LEU A 1 339 ? -21.053 -12.322 32.941 1.00 93.25 339 LEU A O 1
ATOM 2629 N N . ILE A 1 340 ? -23.091 -11.400 33.203 1.00 95.31 340 ILE A N 1
ATOM 2630 C CA . ILE A 1 340 ? -23.019 -10.518 32.027 1.00 95.31 340 ILE A CA 1
ATOM 2631 C C . ILE A 1 340 ? -21.838 -9.543 32.145 1.00 95.31 340 ILE A C 1
ATOM 2633 O O . ILE A 1 340 ? -21.127 -9.310 31.170 1.00 95.31 340 ILE A O 1
ATOM 2637 N N . LEU A 1 341 ? -21.582 -8.994 33.337 1.00 94.50 341 LEU A N 1
ATOM 2638 C CA . LEU A 1 341 ? -20.430 -8.113 33.566 1.00 94.50 341 LEU A CA 1
ATOM 2639 C C . LEU A 1 341 ? -19.091 -8.841 33.367 1.00 94.50 341 LEU A C 1
ATOM 2641 O O . LEU A 1 341 ? -18.153 -8.249 32.829 1.00 94.50 341 LEU A O 1
ATOM 2645 N N . LYS A 1 342 ? -18.992 -10.121 33.752 1.00 92.31 342 LYS A N 1
ATOM 2646 C CA . LYS A 1 342 ? -17.794 -10.941 33.496 1.00 92.31 342 LYS A CA 1
ATOM 2647 C C . LYS A 1 342 ? -17.591 -11.211 32.006 1.00 92.31 342 LYS A C 1
ATOM 2649 O O . LYS A 1 342 ? -16.471 -11.059 31.525 1.00 92.31 342 LYS A O 1
ATOM 2654 N N . GLU A 1 343 ? -18.649 -11.559 31.277 1.00 95.06 343 GLU A N 1
ATOM 2655 C CA . GLU A 1 343 ? -18.589 -11.745 29.818 1.00 95.06 343 GLU A CA 1
ATOM 2656 C C . GLU A 1 343 ? -18.190 -10.451 29.095 1.00 95.06 343 GLU A C 1
ATOM 2658 O O . GLU A 1 343 ? -17.345 -10.466 28.197 1.00 95.06 343 GLU A O 1
ATOM 2663 N N . MET A 1 344 ? -18.730 -9.311 29.538 1.00 95.44 344 MET A N 1
ATOM 2664 C CA . MET A 1 344 ? -18.362 -7.998 29.013 1.00 95.44 344 MET A CA 1
ATOM 2665 C C . MET A 1 344 ? -16.885 -7.688 29.275 1.00 95.44 344 MET A C 1
ATOM 2667 O O . MET A 1 344 ? -16.190 -7.243 28.370 1.00 95.44 344 MET A O 1
ATOM 2671 N N . SER A 1 345 ? -16.377 -7.991 30.475 1.00 95.06 345 SER A N 1
ATOM 2672 C CA . SER A 1 345 ? -14.956 -7.818 30.808 1.00 95.06 345 SER A CA 1
ATOM 2673 C C . SER A 1 345 ? -14.052 -8.657 29.900 1.00 95.06 345 SER A C 1
ATOM 2675 O O . SER A 1 345 ? -13.080 -8.138 29.356 1.00 95.06 345 SER A O 1
ATOM 2677 N N . SER A 1 346 ? -14.413 -9.923 29.658 1.00 95.12 346 SER A N 1
ATOM 2678 C CA . SER A 1 346 ? -13.691 -10.797 28.722 1.00 95.12 346 SER A CA 1
ATOM 2679 C C . SER A 1 346 ? -13.685 -10.230 27.301 1.00 95.12 346 SER A C 1
ATOM 2681 O O . SER A 1 346 ? -12.639 -10.176 26.665 1.00 95.12 346 SER A O 1
ATOM 2683 N N . SER A 1 347 ? -14.835 -9.749 26.823 1.00 96.19 347 SER A N 1
ATOM 2684 C CA . SER A 1 347 ? -14.962 -9.167 25.480 1.00 96.19 347 SER A CA 1
ATOM 2685 C C . SER A 1 347 ? -14.098 -7.912 25.317 1.00 96.19 347 SER A C 1
ATOM 2687 O O . SER A 1 347 ? -13.476 -7.704 24.281 1.00 96.19 347 SER A O 1
ATOM 2689 N N . VAL A 1 348 ? -14.016 -7.074 26.354 1.00 95.56 348 VAL A N 1
ATOM 2690 C CA . VAL A 1 348 ? -13.158 -5.879 26.349 1.00 95.56 348 VAL A CA 1
ATOM 2691 C C . VAL A 1 348 ? -11.676 -6.258 26.366 1.00 95.56 348 VAL A C 1
ATOM 2693 O O . VAL A 1 348 ? -10.879 -5.606 25.698 1.00 95.56 348 VAL A O 1
ATOM 2696 N N . MET A 1 349 ? -11.294 -7.319 27.082 1.00 93.94 349 MET A N 1
ATOM 2697 C CA . MET A 1 349 ? -9.920 -7.834 27.043 1.00 93.94 349 MET A CA 1
ATOM 2698 C C . MET A 1 349 ? -9.536 -8.352 25.651 1.00 93.94 349 MET A C 1
ATOM 2700 O O . MET A 1 349 ? -8.416 -8.108 25.212 1.00 93.94 349 MET A O 1
ATOM 2704 N N . GLU A 1 350 ? -10.452 -9.005 24.931 1.00 94.81 350 GLU A N 1
ATOM 2705 C CA . GLU A 1 350 ? -10.220 -9.408 23.535 1.00 94.81 350 GLU A CA 1
ATOM 2706 C C . GLU A 1 350 ? -10.032 -8.197 22.609 1.00 94.81 350 GLU A C 1
ATOM 2708 O O . GLU A 1 350 ? -9.149 -8.204 21.752 1.00 94.81 350 GLU A O 1
ATOM 2713 N N . VAL A 1 351 ? -10.814 -7.127 22.805 1.00 93.69 351 VAL A N 1
ATOM 2714 C CA . VAL A 1 351 ? -10.626 -5.864 22.071 1.00 93.69 351 VAL A CA 1
ATOM 2715 C C . VAL A 1 351 ? -9.257 -5.252 22.377 1.00 93.69 351 VAL A C 1
ATOM 2717 O O . VAL A 1 351 ? -8.565 -4.837 21.448 1.00 93.69 351 VAL A O 1
ATOM 2720 N N . ALA A 1 352 ? -8.838 -5.237 23.646 1.00 92.56 352 ALA A N 1
ATOM 2721 C CA . ALA A 1 352 ? -7.522 -4.739 24.041 1.00 92.56 352 ALA A CA 1
ATOM 2722 C C . ALA A 1 352 ? -6.391 -5.524 23.349 1.00 92.56 352 ALA A C 1
ATOM 2724 O O . ALA A 1 352 ? -5.526 -4.921 22.709 1.00 92.56 352 ALA A O 1
ATOM 2725 N N . ASP A 1 353 ? -6.446 -6.860 23.371 1.00 92.56 353 ASP A N 1
ATOM 2726 C CA . ASP A 1 353 ? -5.454 -7.710 22.698 1.00 92.56 353 ASP A CA 1
ATOM 2727 C C . ASP A 1 353 ? -5.406 -7.444 21.184 1.00 92.56 353 ASP A C 1
ATOM 2729 O O . ASP A 1 353 ? -4.333 -7.222 20.619 1.00 92.56 353 ASP A O 1
ATOM 2733 N N . ALA A 1 354 ? -6.567 -7.341 20.526 1.00 92.69 354 ALA A N 1
ATOM 2734 C CA . ALA A 1 354 ? -6.642 -7.004 19.106 1.00 92.69 354 ALA A CA 1
ATOM 2735 C C . ALA A 1 354 ? -6.014 -5.630 18.795 1.00 92.69 354 ALA A C 1
ATOM 2737 O O . ALA A 1 354 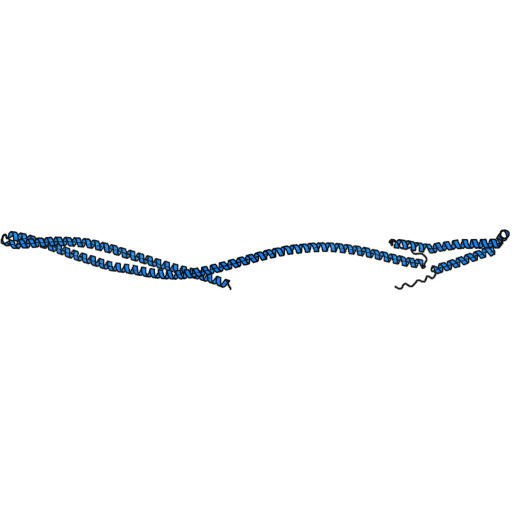? -5.291 -5.483 17.805 1.00 92.69 354 ALA A O 1
ATOM 2738 N N . THR A 1 355 ? -6.229 -4.619 19.645 1.00 91.31 355 THR A N 1
ATOM 2739 C CA . THR A 1 355 ? -5.614 -3.288 19.469 1.00 91.31 355 THR A CA 1
ATOM 2740 C C . THR A 1 355 ? -4.098 -3.302 19.680 1.00 91.31 355 THR A C 1
ATOM 2742 O O . THR A 1 355 ? -3.360 -2.593 18.982 1.00 91.31 355 THR A O 1
ATOM 2745 N N . GLN A 1 356 ? -3.608 -4.163 20.572 1.00 88.06 356 GLN A N 1
ATOM 2746 C CA . GLN A 1 356 ? -2.181 -4.355 20.800 1.00 88.06 356 GLN A CA 1
ATOM 2747 C C . GLN A 1 356 ? -1.515 -5.080 19.621 1.00 88.06 356 GLN A C 1
ATOM 2749 O O . GLN A 1 356 ? -0.428 -4.684 19.188 1.00 88.06 356 GLN A O 1
ATOM 2754 N N . GLN A 1 357 ? -2.191 -6.071 19.030 1.00 88.81 357 GLN A N 1
ATOM 2755 C CA . GLN A 1 357 ? -1.741 -6.724 17.797 1.00 88.81 357 GLN A CA 1
ATOM 2756 C C . GLN A 1 357 ? -1.649 -5.730 16.633 1.00 88.81 357 GLN A C 1
ATOM 2758 O O . GLN A 1 357 ? -0.617 -5.693 15.960 1.00 88.81 357 GLN A O 1
ATOM 2763 N N . ILE A 1 358 ? -2.665 -4.875 16.438 1.00 88.38 358 ILE A N 1
ATOM 2764 C CA . ILE A 1 358 ? -2.634 -3.808 15.420 1.00 88.38 358 ILE A CA 1
ATOM 2765 C C . ILE A 1 358 ? -1.388 -2.943 15.610 1.00 88.38 358 ILE A C 1
ATOM 2767 O O . ILE A 1 358 ? -0.608 -2.795 14.672 1.00 88.38 358 ILE A O 1
ATOM 2771 N N . SER A 1 359 ? -1.149 -2.464 16.833 1.00 84.88 359 SER A N 1
ATOM 2772 C CA . SER A 1 359 ? 0.026 -1.645 17.163 1.00 84.88 359 SER A CA 1
ATOM 2773 C C . SER A 1 359 ? 1.347 -2.360 16.838 1.00 84.88 359 SER A C 1
ATOM 2775 O O . SER A 1 359 ? 2.267 -1.752 16.291 1.00 84.88 359 SER A O 1
ATOM 2777 N N . SER A 1 360 ? 1.442 -3.670 17.098 1.00 84.31 360 SER A N 1
ATOM 2778 C CA . SER A 1 360 ? 2.650 -4.460 16.809 1.00 84.31 360 SER A CA 1
ATOM 2779 C C . SER A 1 360 ? 2.973 -4.567 15.310 1.00 84.31 360 SER A C 1
ATOM 2781 O O . SER A 1 360 ? 4.143 -4.486 14.915 1.00 84.31 360 SER A O 1
ATOM 2783 N N . TYR A 1 361 ? 1.952 -4.674 14.453 1.00 81.94 361 TYR A N 1
ATOM 2784 C CA . TYR A 1 361 ? 2.145 -4.692 13.002 1.00 81.94 361 TYR A CA 1
ATOM 2785 C C . TYR A 1 361 ? 2.659 -3.347 12.481 1.00 81.94 361 TYR A C 1
ATOM 2787 O O . TYR A 1 361 ? 3.468 -3.315 11.554 1.00 81.94 361 TYR A O 1
ATOM 2795 N N . MET A 1 362 ? 2.264 -2.239 13.111 1.00 74.50 362 MET A N 1
ATOM 2796 C CA . MET A 1 362 ? 2.693 -0.898 12.699 1.00 74.50 362 MET A CA 1
ATOM 2797 C C . MET A 1 362 ? 4.171 -0.652 13.005 1.00 74.50 362 MET A C 1
ATOM 2799 O O . MET A 1 362 ? 4.907 -0.208 12.126 1.00 74.50 362 MET A O 1
ATOM 2803 N N . VAL A 1 363 ? 4.632 -1.044 14.200 1.00 64.75 363 VAL A N 1
ATOM 2804 C CA . VAL A 1 363 ? 6.050 -0.944 14.599 1.00 64.75 363 VAL A CA 1
ATOM 2805 C C . VAL A 1 363 ? 6.953 -1.758 13.670 1.00 64.75 363 VAL A C 1
ATOM 2807 O O . VAL A 1 363 ? 8.043 -1.320 13.315 1.00 64.75 363 VAL A O 1
ATOM 2810 N N . THR A 1 364 ? 6.485 -2.924 13.220 1.00 58.69 364 THR A N 1
ATOM 2811 C CA . THR A 1 364 ? 7.256 -3.792 12.314 1.00 58.69 364 THR A CA 1
ATOM 2812 C C . THR A 1 364 ? 7.356 -3.218 10.895 1.00 58.69 364 THR A C 1
ATOM 2814 O O . THR A 1 364 ? 8.260 -3.584 10.158 1.00 58.69 364 THR A O 1
ATOM 2817 N N . THR A 1 365 ? 6.458 -2.307 10.509 1.00 52.53 365 THR A N 1
ATOM 2818 C CA . THR A 1 365 ? 6.434 -1.703 9.163 1.00 52.53 365 THR A CA 1
ATOM 2819 C C . THR A 1 365 ? 7.330 -0.455 9.061 1.00 52.53 365 THR A C 1
ATOM 2821 O O . THR A 1 365 ? 7.605 0.011 7.959 1.00 52.53 365 THR A O 1
ATOM 2824 N N . GLN A 1 366 ? 7.794 0.097 10.191 1.00 44.12 366 GLN A N 1
ATOM 2825 C CA . GLN A 1 366 ? 8.704 1.255 10.243 1.00 44.12 366 GLN A CA 1
ATOM 2826 C C . GLN A 1 366 ? 10.204 0.886 10.244 1.00 44.12 366 GLN A C 1
ATOM 2828 O O . GLN A 1 366 ? 11.037 1.787 10.125 1.00 44.12 366 GLN A O 1
ATOM 2833 N N . LEU A 1 367 ? 10.549 -0.400 10.386 1.00 42.12 367 LEU A N 1
ATOM 2834 C CA . LEU A 1 367 ? 11.913 -0.945 10.265 1.00 42.12 367 LEU A CA 1
ATOM 2835 C C . LEU A 1 367 ? 12.126 -1.532 8.869 1.00 42.12 367 LEU A C 1
ATOM 2837 O O . LEU A 1 367 ? 13.237 -1.326 8.326 1.00 42.12 367 LEU A O 1
#

Secondary structure (DSSP, 8-state):
--------TT-HHHHHHHHHHHHHHHHHHHHHHIIIIIHHHHTTTS-HHHHHHHHHHHHHHHHHHHHHHHHHHHHHHHHHHHHHHHHHHTT---SPPPPPSS-SHHHHHHHHHHHHHHHHHHHHHHHHHHHHHHHHHHHHHHHHHHHHHHHHHHHHHHHHHHHHHHHHHHHHHHHHHHHHHHHHHHHHHHHHHHHHHHHHHHHHHHHHHHHHHHHHHHHHHHHHHHHHHHHHHHHHHHHHHHHHHHHHHHHHHHHHHHHHHHHHHHHHHHHHHTGGGGHHHHHHHHHHHHHHHHHHHHHHHHHHHHHHHHHHHHHHHHHHHHHHHHHHHHHHHHHHHHHHHHHHHHHHHHHHHHHHHHHHHHHHH--

Radius of gyration: 91.67 Å; chains: 1; bounding box: 164×37×250 Å

InterPro domains:
  IPR003660 HAMP domain [PF00672] (74-121)
  IPR003660 HAMP domain [PS50885] (72-125)
  IPR003660 HAMP domain [SM00304] (72-125)
  IPR004089 Methyl-accepting chemotaxis protein (MCP) signalling domain [PF00015] (227-360)
  IPR004089 Methyl-accepting chemotaxis protein (MCP) signalling domain [PS50111] (144-367)
  IPR004089 Methyl-accepting chemotaxis protein (MCP) signalling domain [SM00283] (147-359)

Sequence (367 aa):
MEKERKTFSFGLRTQLMLFTTVLAFITYSTSIFFIYVIYDYFQSYVSQTVYNIIVMLLGVVWSGILAYGAAVFLIKPLRKLEEAARKAAEGDIREDVPLPKTDDEIKSLSVAFNMMLGNLRGMVKNIDTTFSYTNNQVQQIRKQTGEATRQAQGVSETLAEISSGAEQSAASIQAIVSAVDTTTSIASEVEEKAKQSDTLSSEMVQALGHSTRVFTSLIQGIQTLAKENEDSMQNVQKLEERMKQVEHIVSVVSAIASQTNLLALNASIEAARAGEHGRGFAVVAEEVRKLADESDHSARNISQLLRNMQDEVQQVAMKMTEQVKIAKEEAKRGEATELILKEMSSSVMEVADATQQISSYMVTTQL